Protein AF-A0AAD2PV10-F1 (afdb_monomer_lite)

Secondary structure (DSSP, 8-state):
-------------------------------------------GGGGG-SSHHHHHHHHHHHHHHHHHHHHHHHHHHHHHTTTTTTS--HHHHHHHHHHHHHHHHHHHHHHHHHHHHTT-SPPPTTPPPSSHHHHHHHHHHHHT-HHHHHHHHHHHHHHHHHHHHHHHTTSGGGGTPPSTHHHHHHHHHHHHHHHHHHHHHHHHHHHHHHHHHHT--

Radius of gyration: 27.78 Å; chains: 1; bounding box: 51×58×104 Å

Organism: NCBI:txid2856

Foldseek 3Di:
DDDDDDDDDDDDDDDDDDDDDDDDPPPPDDDDPDDPPPDQPDFPLVVPCPPLLSSQLVLLLLVLLLVQLLVQLVVQLVVVVVVVPDDADSLQSSLVRSLVRSVVSNVVSNCVSCCVLVCVDPADVPQFDNDPVSSVVSSVVCSPDNLSRQSRRLLVQLLVVLQVVQVVLVHQVSVRHDPDPSSNSSSSSRSSSRSSVVSVVVVVVVVVVVVVVVPDD

Structure (mmCIF, N/CA/C/O backbone):
data_AF-A0AAD2PV10-F1
#
_entry.id   AF-A0AAD2PV10-F1
#
loop_
_atom_site.group_PDB
_atom_site.id
_atom_site.type_symbol
_atom_site.label_atom_id
_atom_site.label_alt_id
_atom_site.label_comp_id
_atom_site.label_asym_id
_atom_site.label_entity_id
_atom_site.label_seq_id
_atom_site.pdbx_PDB_ins_code
_atom_site.Cartn_x
_atom_site.Cartn_y
_atom_site.Cartn_z
_atom_site.occupancy
_atom_site.B_iso_or_equiv
_atom_site.auth_seq_id
_atom_site.auth_comp_id
_atom_site.auth_asym_id
_atom_site.auth_atom_id
_atom_site.pdbx_PDB_model_num
ATOM 1 N N . MET A 1 1 ? 2.060 31.671 -71.313 1.00 42.19 1 MET A N 1
ATOM 2 C CA . MET A 1 1 ? 1.811 30.883 -72.536 1.00 42.19 1 MET A CA 1
ATOM 3 C C . MET A 1 1 ? 1.956 29.413 -72.175 1.00 42.19 1 MET A C 1
ATOM 5 O O . MET A 1 1 ? 3.056 28.990 -71.856 1.00 42.19 1 MET A O 1
ATOM 9 N N . THR A 1 2 ? 0.849 28.678 -72.124 1.00 46.75 2 THR A N 1
ATOM 10 C CA . THR A 1 2 ? 0.814 27.205 -72.186 1.00 46.75 2 THR A CA 1
ATOM 11 C C . THR A 1 2 ? 0.549 26.802 -73.643 1.00 46.75 2 THR A C 1
ATOM 13 O O . THR A 1 2 ? -0.022 27.603 -74.389 1.00 46.75 2 THR A O 1
ATOM 16 N N . PRO A 1 3 ? 1.006 25.614 -74.075 1.00 44.00 3 PRO A N 1
ATOM 17 C CA . PRO A 1 3 ? 0.103 24.460 -74.024 1.00 44.00 3 PRO A CA 1
ATOM 18 C C . PRO A 1 3 ? 0.777 23.138 -73.584 1.00 44.00 3 PRO A C 1
ATOM 20 O O . PRO A 1 3 ? 1.930 22.866 -73.900 1.00 44.00 3 PRO A O 1
ATOM 23 N N . SER A 1 4 ? 0.012 22.303 -72.873 1.00 39.19 4 SER A N 1
ATOM 24 C CA . SER A 1 4 ? 0.166 20.829 -72.767 1.00 39.19 4 SER A CA 1
ATOM 25 C C . SER A 1 4 ? -0.564 20.156 -73.965 1.00 39.19 4 SER A C 1
ATOM 27 O O . SER A 1 4 ? -1.047 20.921 -74.804 1.00 39.19 4 SER A O 1
ATOM 29 N N . PRO A 1 5 ? -0.853 18.825 -74.069 1.00 54.31 5 PRO A N 1
ATOM 30 C CA . PRO A 1 5 ? -0.439 17.562 -73.390 1.00 54.31 5 PRO A CA 1
ATOM 31 C C . PRO A 1 5 ? -0.203 16.431 -74.473 1.00 54.31 5 PRO A C 1
ATOM 33 O O . PRO A 1 5 ? 0.290 16.801 -75.535 1.00 54.31 5 PRO A O 1
ATOM 36 N N . PRO A 1 6 ? -0.657 15.138 -74.420 1.00 49.94 6 PRO A N 1
ATOM 37 C CA . PRO A 1 6 ? -0.794 14.068 -73.392 1.00 49.94 6 PRO A CA 1
ATOM 38 C C . PRO A 1 6 ? -0.184 12.680 -73.818 1.00 49.94 6 PRO A C 1
ATOM 40 O O . PRO A 1 6 ? 0.048 12.451 -74.998 1.00 49.94 6 PRO A O 1
ATOM 43 N N . ASN A 1 7 ? -0.047 11.696 -72.904 1.00 37.25 7 ASN A N 1
ATOM 44 C CA . ASN A 1 7 ? -0.433 10.265 -73.115 1.00 37.25 7 ASN A CA 1
ATOM 45 C C . ASN A 1 7 ? -0.234 9.461 -71.805 1.00 37.25 7 ASN A C 1
ATOM 47 O O . ASN A 1 7 ? 0.888 9.353 -71.326 1.00 37.25 7 ASN A O 1
ATOM 51 N N . LYS A 1 8 ? -1.273 9.076 -71.044 1.00 36.19 8 LYS A N 1
ATOM 52 C CA . LYS A 1 8 ? -2.166 7.896 -71.195 1.00 36.19 8 LYS A CA 1
ATOM 53 C C . LYS A 1 8 ? -1.396 6.575 -71.380 1.00 36.19 8 LYS A C 1
ATOM 55 O O . LYS A 1 8 ? -0.823 6.345 -72.432 1.00 36.19 8 LYS A O 1
ATOM 60 N N . SER A 1 9 ? -1.201 5.773 -70.328 1.00 38.66 9 SER A N 1
ATOM 61 C CA . SER A 1 9 ? -2.129 4.745 -69.803 1.00 38.66 9 SER A CA 1
ATOM 62 C C . SER A 1 9 ? -2.477 3.646 -70.817 1.00 38.66 9 SER A C 1
ATOM 64 O O . SER A 1 9 ? -3.248 3.913 -71.733 1.00 38.66 9 SER A O 1
ATOM 66 N N . ASN A 1 10 ? -1.920 2.444 -70.609 1.00 37.38 10 ASN A N 1
ATOM 67 C CA . ASN A 1 10 ? -2.329 1.098 -71.069 1.00 37.38 10 ASN A CA 1
ATOM 68 C C . ASN A 1 10 ? -1.122 0.169 -70.814 1.00 37.38 10 ASN A C 1
ATOM 70 O O . ASN A 1 10 ? -0.008 0.584 -71.093 1.00 37.38 10 ASN A O 1
ATOM 74 N N . GLN A 1 11 ? -1.161 -1.057 -70.303 1.00 39.50 11 GLN A N 1
ATOM 75 C CA . GLN A 1 11 ? -2.161 -2.064 -69.939 1.00 39.50 11 GLN A CA 1
ATOM 76 C C . GLN A 1 11 ? -1.382 -3.028 -69.007 1.00 39.50 11 GLN A C 1
ATOM 78 O O . GLN A 1 11 ? -0.192 -3.242 -69.206 1.00 39.50 11 GLN A O 1
ATOM 83 N N . ALA A 1 12 ? -1.893 -3.394 -67.834 1.00 33.84 12 ALA A N 1
ATOM 84 C CA . ALA A 1 12 ? -2.654 -4.625 -67.609 1.00 33.84 12 ALA A CA 1
ATOM 85 C C . ALA A 1 12 ? -1.933 -5.922 -68.051 1.00 33.84 12 ALA A C 1
ATOM 87 O O . ALA A 1 12 ? -1.547 -6.054 -69.202 1.00 33.84 12 ALA A O 1
ATOM 88 N N . GLN A 1 13 ? -1.914 -6.892 -67.124 1.00 38.75 13 GLN A N 1
ATOM 89 C CA . GLN A 1 13 ? -1.585 -8.323 -67.263 1.00 38.75 13 GLN A CA 1
ATOM 90 C C . GLN A 1 13 ? -0.135 -8.756 -66.984 1.00 38.75 13 GLN A C 1
ATOM 92 O O . GLN A 1 13 ? 0.673 -8.925 -67.885 1.00 38.75 13 GLN A O 1
ATOM 97 N N . GLN A 1 14 ? 0.115 -9.143 -65.731 1.00 38.38 14 GLN A N 1
ATOM 98 C CA . GLN A 1 14 ? 0.229 -10.576 -65.431 1.00 38.38 14 GLN A CA 1
ATOM 99 C C . GLN A 1 14 ? -0.259 -10.860 -64.002 1.00 38.38 14 GLN A C 1
ATOM 101 O O . GLN A 1 14 ? 0.366 -10.505 -63.008 1.00 38.38 14 GLN A O 1
ATOM 106 N N . GLN A 1 15 ? -1.450 -11.459 -63.943 1.00 34.16 15 GLN A N 1
ATOM 107 C CA . GLN A 1 15 ? -1.960 -12.227 -62.815 1.00 34.16 15 GLN A CA 1
ATOM 108 C C . GLN A 1 15 ? -1.296 -13.609 -62.816 1.00 34.16 15 GLN A C 1
ATOM 110 O O . GLN A 1 15 ? -1.285 -14.266 -63.851 1.00 34.16 15 GLN A O 1
ATOM 115 N N . GLN A 1 16 ? -0.839 -14.041 -61.644 1.00 36.62 16 GLN A N 1
ATOM 116 C CA . GLN A 1 16 ? -0.836 -15.413 -61.106 1.00 36.62 16 GLN A CA 1
ATOM 117 C C . GLN A 1 16 ? -0.555 -15.196 -59.607 1.00 36.62 16 GLN A C 1
ATOM 119 O O . GLN A 1 16 ? 0.543 -14.802 -59.241 1.00 36.62 16 GLN A O 1
ATOM 124 N N . GLN A 1 17 ? -1.542 -15.028 -58.725 1.00 34.28 17 GLN A N 1
ATOM 125 C CA . GLN A 1 17 ? -2.536 -15.990 -58.242 1.00 34.28 17 GLN A CA 1
ATOM 126 C C . GLN A 1 17 ? -1.890 -17.263 -57.669 1.00 34.28 17 GLN A C 1
ATOM 128 O O . GLN A 1 17 ? -1.236 -17.987 -58.409 1.00 34.28 17 GLN A O 1
ATOM 133 N N . GLN A 1 18 ? -2.214 -17.527 -56.388 1.00 31.69 18 GLN A N 1
ATOM 134 C CA . GLN A 1 18 ? -2.170 -18.831 -55.696 1.00 31.69 18 GLN A CA 1
ATOM 135 C C . GLN A 1 18 ? -0.760 -19.322 -55.274 1.00 31.69 18 GLN A C 1
ATOM 137 O O . GLN A 1 18 ? 0.151 -19.322 -56.079 1.00 31.69 18 GLN A O 1
ATOM 142 N N . GLU A 1 19 ? -0.434 -19.726 -54.037 1.00 32.34 19 GLU A N 1
ATOM 143 C CA . GLU A 1 19 ? -1.170 -20.156 -52.836 1.00 32.34 19 GLU A CA 1
ATOM 144 C C . GLU A 1 19 ? -0.320 -19.891 -51.576 1.00 32.34 19 GLU A C 1
ATOM 146 O O . GLU A 1 19 ? 0.910 -19.852 -51.630 1.00 32.34 19 GLU A O 1
ATOM 151 N N . SER A 1 20 ? -0.972 -19.761 -50.417 1.00 36.69 20 SER A N 1
ATOM 152 C CA . SER A 1 20 ? -0.335 -20.008 -49.119 1.00 36.69 20 SER A CA 1
ATOM 153 C C . SER A 1 20 ? 0.252 -21.426 -49.065 1.00 36.69 20 SER A C 1
ATOM 155 O O . SER A 1 20 ? -0.343 -22.356 -49.606 1.00 36.69 20 SER A O 1
ATOM 157 N N . PRO A 1 21 ? 1.299 -21.631 -48.253 1.00 38.88 21 PRO A N 1
ATOM 158 C CA . PRO A 1 21 ? 1.070 -22.561 -47.160 1.00 38.88 21 PRO A CA 1
ATOM 159 C C . PRO A 1 21 ? 1.404 -21.952 -45.799 1.00 38.88 21 PRO A C 1
ATOM 161 O O . PRO A 1 21 ? 2.456 -21.370 -45.547 1.00 38.88 21 PRO A O 1
ATOM 164 N N . LEU A 1 22 ? 0.423 -22.140 -44.926 1.00 34.09 22 LEU A N 1
ATOM 165 C CA . LEU A 1 22 ? 0.542 -22.298 -43.488 1.00 34.09 22 LEU A CA 1
ATOM 166 C C . LEU A 1 22 ? 1.760 -23.179 -43.120 1.00 34.09 22 LEU A C 1
ATOM 168 O O . LEU A 1 22 ? 2.041 -24.146 -43.822 1.00 34.09 22 LEU A O 1
ATOM 172 N N . LEU A 1 23 ? 2.343 -22.910 -41.945 1.00 32.09 23 LEU A N 1
ATOM 173 C CA . LEU A 1 23 ? 3.312 -23.722 -41.183 1.00 32.09 23 LEU A CA 1
ATOM 174 C C . LEU A 1 23 ? 4.798 -23.605 -41.567 1.00 32.09 23 LEU A C 1
ATOM 176 O O . LEU A 1 23 ? 5.323 -24.395 -42.340 1.00 32.09 23 LEU A O 1
ATOM 180 N N . LEU A 1 24 ? 5.521 -22.767 -40.816 1.00 35.75 24 LEU A N 1
ATOM 181 C CA . LEU A 1 24 ? 6.534 -23.304 -39.902 1.00 35.75 24 LEU A CA 1
ATOM 182 C C . LEU A 1 24 ? 6.743 -22.335 -38.733 1.00 35.75 24 LEU A C 1
ATOM 184 O O . LEU A 1 24 ? 7.388 -21.297 -38.854 1.00 35.75 24 LEU A O 1
ATOM 188 N N . ALA A 1 25 ? 6.155 -22.689 -37.592 1.00 36.66 25 ALA A N 1
ATOM 189 C CA . ALA A 1 25 ? 6.524 -22.125 -36.309 1.00 36.66 25 ALA A CA 1
ATOM 190 C C . ALA A 1 25 ? 7.995 -22.470 -36.046 1.00 36.66 25 ALA A C 1
ATOM 192 O O . ALA A 1 25 ? 8.332 -23.628 -35.805 1.00 36.66 25 ALA A O 1
ATOM 193 N N . THR A 1 26 ? 8.878 -21.477 -36.083 1.00 35.97 26 THR A N 1
ATOM 194 C CA . THR A 1 26 ? 10.199 -21.596 -35.471 1.00 35.97 26 THR A CA 1
ATOM 195 C C . THR A 1 26 ? 10.032 -21.441 -33.966 1.00 35.97 26 THR A C 1
ATOM 197 O O . THR A 1 26 ? 10.217 -20.380 -33.380 1.00 35.97 26 THR A O 1
ATOM 200 N N . SER A 1 27 ? 9.648 -22.552 -33.340 1.00 35.81 27 SER A N 1
ATOM 201 C CA . SER A 1 27 ? 9.881 -22.805 -31.929 1.00 35.81 27 SER A CA 1
ATOM 202 C C . SER A 1 27 ? 11.391 -22.820 -31.686 1.00 35.81 27 SER A C 1
ATOM 204 O O . SER A 1 27 ? 12.064 -23.823 -31.939 1.00 35.81 27 SER A O 1
ATOM 206 N N . SER A 1 28 ? 11.950 -21.720 -31.194 1.00 39.03 28 SER A N 1
ATOM 207 C CA . SER A 1 28 ? 13.228 -21.775 -30.489 1.00 39.03 28 SER A CA 1
ATOM 208 C C . SER A 1 28 ? 12.974 -22.498 -29.171 1.00 39.03 28 SER A C 1
ATOM 210 O O . SER A 1 28 ? 12.385 -21.954 -28.238 1.00 39.03 28 SER A O 1
ATOM 212 N N . ASN A 1 29 ? 13.368 -23.770 -29.156 1.00 33.12 29 ASN A N 1
ATOM 213 C CA . ASN A 1 29 ? 13.270 -24.671 -28.024 1.00 33.12 29 ASN A CA 1
ATOM 214 C C . ASN A 1 29 ? 13.780 -24.025 -26.738 1.00 33.12 29 ASN A C 1
ATOM 216 O O . ASN A 1 29 ? 14.954 -23.678 -26.593 1.00 33.12 29 ASN A O 1
ATOM 220 N N . SER A 1 30 ? 12.866 -23.985 -25.775 1.00 42.62 30 SER A N 1
ATOM 221 C CA . SER A 1 30 ? 13.158 -24.157 -24.367 1.00 42.62 30 SER A CA 1
ATOM 222 C C . SER A 1 30 ? 14.098 -25.343 -24.158 1.00 42.62 30 SER A C 1
ATOM 224 O O . SER A 1 30 ? 13.715 -26.493 -24.344 1.00 42.62 30 SER A O 1
ATOM 226 N N . THR A 1 31 ? 15.297 -25.056 -23.668 1.00 36.84 31 THR A N 1
ATOM 227 C CA . THR A 1 31 ? 16.056 -25.986 -22.827 1.00 36.84 31 THR A CA 1
ATOM 228 C C . THR A 1 31 ? 16.780 -25.183 -21.759 1.00 36.84 31 THR A C 1
ATOM 230 O O . THR A 1 31 ? 17.967 -24.902 -21.845 1.00 36.84 31 THR A O 1
ATOM 233 N N . ALA A 1 32 ? 16.011 -24.799 -20.746 1.00 33.44 32 ALA A N 1
ATOM 234 C CA . ALA A 1 32 ? 16.483 -24.628 -19.380 1.00 33.44 32 ALA A CA 1
ATOM 235 C C . ALA A 1 32 ? 15.312 -24.988 -18.459 1.00 33.44 32 ALA A C 1
ATOM 237 O O . ALA A 1 32 ? 14.632 -24.136 -17.896 1.00 33.44 32 ALA A O 1
ATOM 238 N N . ALA A 1 33 ? 15.014 -26.284 -18.373 1.00 43.81 33 ALA A N 1
ATOM 239 C CA . ALA A 1 33 ? 14.182 -26.802 -17.302 1.00 43.81 33 ALA A CA 1
ATOM 240 C C . ALA A 1 33 ? 15.037 -26.860 -16.027 1.00 43.81 33 ALA A C 1
ATOM 242 O O . ALA A 1 33 ? 15.679 -27.868 -15.754 1.00 43.81 33 ALA A O 1
ATOM 243 N N . ALA A 1 34 ? 15.052 -25.767 -15.266 1.00 37.03 34 ALA A N 1
ATOM 244 C CA . ALA A 1 34 ? 15.421 -25.762 -13.854 1.00 37.03 34 ALA A CA 1
ATOM 245 C C . ALA A 1 34 ? 14.733 -24.574 -13.170 1.00 37.03 34 ALA A C 1
ATOM 247 O O . ALA A 1 34 ? 15.044 -23.420 -13.439 1.00 37.03 34 ALA A O 1
ATOM 248 N N . GLY A 1 35 ? 13.768 -24.884 -12.305 1.00 32.75 35 GLY A N 1
ATOM 249 C CA . GLY A 1 35 ? 12.988 -23.913 -11.542 1.00 32.75 35 GLY A CA 1
ATOM 250 C C . GLY A 1 35 ? 11.553 -23.837 -12.043 1.00 32.75 35 GLY A C 1
ATOM 251 O O . GLY A 1 35 ? 11.264 -23.205 -13.051 1.00 32.75 35 GLY A O 1
ATOM 252 N N . ARG A 1 36 ? 10.621 -24.478 -11.330 1.00 38.16 36 ARG A N 1
ATOM 253 C CA . ARG A 1 36 ? 9.189 -24.196 -11.489 1.00 38.16 36 ARG A CA 1
ATOM 254 C C . ARG A 1 36 ? 8.959 -22.738 -11.094 1.00 38.16 36 ARG A C 1
ATOM 256 O O . ARG A 1 36 ? 8.651 -22.465 -9.936 1.00 38.16 36 ARG A O 1
ATOM 263 N N . THR A 1 37 ? 9.082 -21.798 -12.020 1.00 40.78 37 THR A N 1
ATOM 264 C CA . THR A 1 37 ? 8.476 -20.487 -11.823 1.00 40.78 37 THR A CA 1
ATOM 265 C C . THR A 1 37 ? 6.978 -20.710 -11.958 1.00 40.78 37 THR A C 1
ATOM 267 O O . THR A 1 37 ? 6.430 -20.905 -13.041 1.00 40.78 37 THR A O 1
ATOM 270 N N . LYS A 1 38 ? 6.314 -20.821 -10.802 1.00 43.66 38 LYS A N 1
ATOM 271 C CA . LYS A 1 38 ? 4.858 -20.734 -10.708 1.00 43.66 38 LYS A CA 1
ATOM 272 C C . LYS A 1 38 ? 4.430 -19.569 -11.596 1.00 43.66 38 LYS A C 1
ATOM 274 O O . LYS A 1 38 ? 4.996 -18.484 -11.471 1.00 43.66 38 LYS A O 1
ATOM 279 N N . SER A 1 39 ? 3.475 -19.826 -12.489 1.00 41.81 39 SER A N 1
ATOM 280 C CA . SER A 1 39 ? 2.838 -18.810 -13.326 1.00 41.81 39 SER A CA 1
ATOM 281 C C . SER A 1 39 ? 2.667 -17.520 -12.517 1.00 41.81 39 SER A C 1
ATOM 283 O O . SER A 1 39 ? 2.193 -17.614 -11.378 1.00 41.81 39 SER A O 1
ATOM 285 N N . PRO A 1 40 ? 3.086 -16.352 -13.029 1.00 50.78 40 PRO A N 1
ATOM 286 C CA . PRO A 1 40 ? 3.085 -15.124 -12.252 1.00 50.78 40 PRO A CA 1
ATOM 287 C C . PRO A 1 40 ? 1.652 -14.854 -11.768 1.00 50.78 40 PRO A C 1
ATOM 289 O O . PRO A 1 40 ? 0.781 -14.507 -12.559 1.00 50.78 40 PRO A O 1
ATOM 292 N N . ALA A 1 41 ? 1.392 -15.047 -10.466 1.00 62.06 41 ALA A N 1
ATOM 293 C CA . ALA A 1 41 ? 0.066 -14.892 -9.862 1.00 62.06 41 ALA A CA 1
ATOM 294 C C . ALA A 1 41 ? -0.483 -13.504 -10.201 1.00 62.06 41 ALA A C 1
ATOM 296 O O . ALA A 1 41 ? 0.164 -12.523 -9.849 1.00 62.06 41 ALA A O 1
ATOM 297 N N . TRP A 1 42 ? -1.574 -13.442 -10.964 1.00 65.88 42 TRP A N 1
ATOM 298 C CA . TRP A 1 42 ? -2.169 -12.198 -11.457 1.00 65.88 42 TRP A CA 1
ATOM 299 C C . TRP A 1 42 ? -2.455 -11.226 -10.303 1.00 65.88 42 TRP A C 1
ATOM 301 O O . TRP A 1 42 ? -2.818 -11.651 -9.204 1.00 65.88 42 TRP A O 1
ATOM 311 N N . THR A 1 43 ? -2.284 -9.928 -10.541 1.00 71.56 43 THR A N 1
ATOM 312 C CA . THR A 1 43 ? -2.621 -8.872 -9.579 1.00 71.56 43 THR A CA 1
ATOM 313 C C . THR A 1 43 ? -3.696 -7.955 -10.156 1.00 71.56 43 THR A C 1
ATOM 315 O O . THR A 1 43 ? -3.953 -7.936 -11.357 1.00 71.56 43 THR A O 1
ATOM 318 N N . VAL A 1 44 ? -4.337 -7.155 -9.302 1.00 68.12 44 VAL A N 1
ATOM 319 C CA . VAL A 1 44 ? -5.318 -6.144 -9.741 1.00 68.12 44 VAL A CA 1
ATOM 320 C C . VAL A 1 44 ? -4.670 -5.100 -10.662 1.00 68.12 44 VAL A C 1
ATOM 322 O O . VAL A 1 44 ? -5.345 -4.544 -11.523 1.00 68.12 44 VAL A O 1
ATOM 325 N N . ALA A 1 45 ? -3.359 -4.869 -10.535 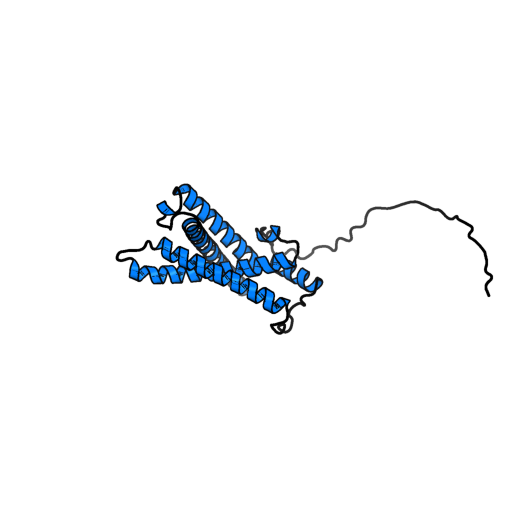1.00 68.62 45 ALA A N 1
ATOM 326 C CA . ALA A 1 45 ? -2.611 -3.975 -11.415 1.00 68.62 45 ALA A CA 1
ATOM 327 C C . ALA A 1 45 ? -2.622 -4.437 -12.880 1.00 68.62 45 ALA A C 1
ATOM 329 O O . ALA A 1 45 ? -2.609 -3.601 -13.781 1.00 68.62 45 ALA A O 1
ATOM 330 N N . ASP A 1 46 ? -2.711 -5.752 -13.117 1.00 75.31 46 ASP A N 1
ATOM 331 C CA . ASP A 1 46 ? -2.755 -6.329 -14.462 1.00 75.31 46 ASP A CA 1
ATOM 332 C C . ASP A 1 46 ? -4.037 -5.902 -15.220 1.00 75.31 46 ASP A C 1
ATOM 334 O O . ASP A 1 46 ? -4.060 -5.913 -16.450 1.00 75.31 46 ASP A O 1
ATOM 338 N N . LEU A 1 47 ? -5.083 -5.432 -14.516 1.00 73.00 47 LEU A N 1
ATOM 339 C CA . LEU A 1 47 ? -6.275 -4.815 -15.127 1.00 73.00 47 LEU A CA 1
ATOM 340 C C . LEU A 1 47 ? -5.974 -3.462 -15.792 1.00 73.00 47 LEU A C 1
ATOM 342 O O . LEU A 1 47 ? -6.735 -3.016 -16.647 1.00 73.00 47 LEU A O 1
ATOM 346 N N . PHE A 1 48 ? -4.872 -2.819 -15.404 1.00 75.38 48 PHE A N 1
ATOM 347 C CA . PHE A 1 48 ? -4.396 -1.540 -15.932 1.00 75.38 48 PHE A CA 1
ATOM 348 C C . PHE A 1 48 ? -3.116 -1.707 -16.762 1.00 75.38 48 PHE A C 1
ATOM 350 O O . PHE A 1 48 ? -2.365 -0.747 -16.940 1.00 75.38 48 PHE A O 1
ATOM 357 N N . ALA A 1 49 ? -2.857 -2.920 -17.268 1.00 69.44 49 ALA A N 1
ATOM 358 C CA . ALA A 1 49 ? -1.687 -3.220 -18.094 1.00 69.44 49 ALA A CA 1
ATOM 359 C C . ALA A 1 49 ? -1.602 -2.343 -19.357 1.00 69.44 49 ALA A C 1
ATOM 361 O O . ALA A 1 49 ? -0.505 -2.109 -19.866 1.00 69.44 49 ALA A O 1
ATOM 362 N N . GLU A 1 50 ? -2.742 -1.821 -19.816 1.00 77.19 50 GLU A N 1
ATOM 363 C CA . GLU A 1 50 ? -2.847 -0.860 -20.907 1.00 77.19 50 GLU A CA 1
ATOM 364 C C . GLU A 1 50 ? -3.580 0.415 -20.434 1.00 77.19 50 GLU A C 1
ATOM 366 O O . GLU A 1 50 ? -4.676 0.315 -19.872 1.00 77.19 50 GLU A O 1
ATOM 371 N N . PRO A 1 51 ? -3.018 1.622 -20.660 1.00 84.50 51 PRO A N 1
ATOM 372 C CA . PRO A 1 51 ? -1.720 1.882 -21.286 1.00 84.50 51 PRO A CA 1
ATOM 373 C C . PRO A 1 51 ? -0.534 1.531 -20.355 1.00 84.50 51 PRO A C 1
ATOM 375 O O . PRO A 1 51 ? -0.636 1.734 -19.144 1.00 84.50 51 PRO A O 1
ATOM 378 N N . PRO A 1 52 ? 0.633 1.101 -20.877 1.00 83.69 52 PRO A N 1
ATOM 379 C CA . PRO A 1 52 ? 1.748 0.585 -20.066 1.00 83.69 52 PRO A CA 1
ATOM 380 C C . PRO A 1 52 ? 2.269 1.578 -19.018 1.00 83.69 52 PRO A C 1
ATOM 382 O O . PRO A 1 52 ? 2.644 1.204 -17.907 1.00 83.69 52 PRO A O 1
ATOM 385 N N . ALA A 1 53 ? 2.243 2.868 -19.358 1.00 85.56 53 ALA A N 1
ATOM 386 C CA . ALA A 1 53 ? 2.587 3.963 -18.458 1.00 85.56 53 ALA A CA 1
ATOM 387 C C . ALA A 1 53 ? 1.681 4.010 -17.211 1.00 85.56 53 ALA A C 1
ATOM 389 O O . ALA A 1 53 ? 2.163 4.262 -16.106 1.00 85.56 53 ALA A O 1
ATOM 390 N N . LEU A 1 54 ? 0.384 3.722 -17.373 1.00 86.12 54 LEU A N 1
ATOM 391 C CA . LEU A 1 54 ? -0.573 3.662 -16.270 1.00 86.12 54 LEU A CA 1
ATOM 392 C C . LEU A 1 54 ? -0.302 2.455 -15.369 1.00 86.12 54 LEU A C 1
ATOM 394 O O . LEU A 1 54 ? -0.339 2.603 -14.150 1.00 86.12 54 LEU A O 1
ATOM 398 N N . GLY A 1 55 ? 0.046 1.301 -15.946 1.00 85.62 55 GLY A N 1
ATOM 399 C CA . GLY A 1 55 ? 0.468 0.126 -15.181 1.00 85.62 55 GLY A CA 1
ATOM 400 C C . GLY A 1 55 ? 1.698 0.411 -14.311 1.00 85.62 55 GLY A C 1
ATOM 401 O O . GLY A 1 55 ? 1.697 0.122 -13.115 1.00 85.62 55 GLY A O 1
ATOM 402 N N . ILE A 1 56 ? 2.726 1.066 -14.868 1.00 87.06 56 ILE A N 1
ATOM 403 C CA . ILE A 1 56 ? 3.920 1.479 -14.104 1.00 87.06 56 ILE A CA 1
ATOM 404 C C . ILE A 1 56 ? 3.546 2.453 -12.982 1.00 87.06 56 ILE A C 1
ATOM 406 O O . ILE A 1 56 ? 3.988 2.280 -11.844 1.00 87.06 56 ILE A O 1
ATOM 410 N N . PHE A 1 57 ? 2.748 3.477 -13.297 1.00 89.56 57 PHE A N 1
ATOM 411 C CA . PHE A 1 57 ? 2.286 4.460 -12.319 1.00 89.56 57 PHE A CA 1
ATOM 412 C C . PHE A 1 57 ? 1.549 3.785 -11.162 1.00 89.56 57 PHE A C 1
ATOM 414 O O . PHE A 1 57 ? 1.834 4.062 -9.996 1.00 89.56 57 PHE A O 1
ATOM 421 N N . TYR A 1 58 ? 0.641 2.867 -11.489 1.00 88.25 58 TYR A N 1
ATOM 422 C CA . TYR A 1 58 ? -0.148 2.129 -10.521 1.00 88.25 58 TYR A CA 1
ATOM 423 C C . TYR A 1 58 ? 0.730 1.289 -9.595 1.00 88.25 58 TYR A C 1
ATOM 425 O O . TYR A 1 58 ? 0.602 1.419 -8.385 1.00 88.25 58 TYR A O 1
ATOM 433 N N . HIS A 1 59 ? 1.652 0.486 -10.131 1.00 88.12 59 HIS A N 1
ATOM 434 C CA . HIS A 1 59 ? 2.546 -0.337 -9.311 1.00 88.12 59 HIS A CA 1
ATOM 435 C C . HIS A 1 59 ? 3.444 0.502 -8.407 1.00 88.12 59 HIS A C 1
ATOM 437 O O . HIS A 1 59 ? 3.679 0.135 -7.256 1.00 88.12 59 HIS A O 1
ATOM 443 N N . LEU A 1 60 ? 3.938 1.641 -8.902 1.00 88.75 60 LEU A N 1
ATOM 444 C CA . LEU A 1 60 ? 4.761 2.527 -8.088 1.00 88.75 60 LEU A CA 1
ATOM 445 C C . LEU A 1 60 ? 3.951 3.125 -6.935 1.00 88.75 60 LEU A C 1
ATOM 447 O O . LEU A 1 60 ? 4.416 3.107 -5.800 1.00 88.75 60 LEU A O 1
ATOM 451 N N . CYS A 1 61 ? 2.740 3.608 -7.217 1.00 90.19 61 CYS A N 1
ATOM 452 C CA . CYS A 1 61 ? 1.840 4.153 -6.203 1.00 90.19 61 CYS A CA 1
ATOM 453 C C . CYS A 1 61 ? 1.360 3.077 -5.216 1.00 90.19 61 CYS A C 1
ATOM 455 O O . CYS A 1 61 ? 1.338 3.323 -4.014 1.00 90.19 61 CYS A O 1
ATOM 457 N N . GLY A 1 62 ? 1.006 1.888 -5.707 1.00 88.31 62 GLY A N 1
ATOM 458 C CA . GLY A 1 62 ? 0.615 0.731 -4.902 1.00 88.31 62 GLY A CA 1
ATOM 459 C C . GLY A 1 62 ? 1.736 0.320 -3.957 1.00 88.31 62 GLY A C 1
ATOM 460 O O . GLY A 1 62 ? 1.559 0.353 -2.747 1.00 88.31 62 GLY A O 1
ATOM 461 N N . THR A 1 63 ? 2.945 0.110 -4.480 1.00 87.62 63 THR A N 1
ATOM 462 C CA . THR A 1 63 ? 4.108 -0.261 -3.658 1.00 87.62 63 THR A CA 1
ATOM 463 C C . THR A 1 63 ? 4.403 0.781 -2.573 1.00 87.62 63 THR A C 1
ATOM 465 O O . THR A 1 63 ? 4.678 0.427 -1.426 1.00 87.62 63 THR A O 1
ATOM 468 N N . THR A 1 64 ? 4.355 2.082 -2.887 1.00 89.75 64 THR A N 1
ATOM 469 C CA . THR A 1 64 ? 4.600 3.116 -1.869 1.00 89.75 64 THR A CA 1
ATOM 470 C C . THR A 1 64 ? 3.455 3.224 -0.864 1.00 89.75 64 THR A C 1
ATOM 472 O O . THR A 1 64 ? 3.715 3.444 0.319 1.00 89.75 64 THR A O 1
ATOM 475 N N . TYR A 1 65 ? 2.204 3.025 -1.286 1.00 90.44 65 TYR A N 1
ATOM 476 C CA . TYR A 1 65 ? 1.068 2.880 -0.373 1.00 90.44 65 TYR A CA 1
ATOM 477 C C . TYR A 1 65 ? 1.282 1.701 0.585 1.00 90.44 65 TYR A C 1
ATOM 479 O O . TYR A 1 65 ? 1.169 1.873 1.800 1.00 90.44 65 TYR A O 1
ATOM 487 N N . ASP A 1 66 ? 1.655 0.536 0.062 1.00 88.25 66 ASP A N 1
ATOM 488 C CA . ASP A 1 66 ? 1.835 -0.716 0.802 1.00 88.25 66 ASP A CA 1
ATOM 489 C C . ASP A 1 66 ? 2.936 -0.623 1.853 1.00 88.25 66 ASP A C 1
ATOM 491 O O . ASP A 1 66 ? 2.811 -1.162 2.951 1.00 88.25 66 ASP A O 1
ATOM 495 N N . LEU A 1 67 ? 4.017 0.091 1.538 1.00 89.12 67 LEU A N 1
ATOM 496 C CA . LEU A 1 67 ? 5.122 0.306 2.467 1.00 89.12 67 LEU A CA 1
ATOM 497 C C . LEU A 1 67 ? 4.783 1.360 3.528 1.00 89.12 67 LEU A C 1
ATOM 499 O O . LEU A 1 67 ? 5.141 1.203 4.696 1.00 89.12 67 LEU A O 1
ATOM 503 N N . CYS A 1 68 ? 4.086 2.436 3.156 1.00 92.62 68 CYS A N 1
ATOM 504 C CA . CYS A 1 68 ? 3.805 3.539 4.075 1.00 92.62 68 CYS A CA 1
ATOM 505 C C . CYS A 1 68 ? 2.575 3.303 4.968 1.00 92.62 68 CYS A C 1
ATOM 507 O O . CYS A 1 68 ? 2.508 3.862 6.066 1.00 92.62 68 CYS A O 1
ATOM 509 N N . THR A 1 69 ? 1.617 2.472 4.551 1.00 93.06 69 THR A N 1
ATOM 510 C CA . THR A 1 69 ? 0.383 2.197 5.314 1.00 93.06 69 THR A CA 1
ATOM 511 C C . THR A 1 69 ? 0.660 1.494 6.656 1.00 93.06 69 THR A C 1
ATOM 513 O O . THR A 1 69 ? 0.184 1.986 7.689 1.00 93.06 69 THR A O 1
ATOM 516 N N . PRO A 1 70 ? 1.502 0.441 6.730 1.00 91.88 70 PRO A N 1
ATOM 517 C CA . PRO A 1 70 ? 1.925 -0.151 8.000 1.00 91.88 70 PRO A CA 1
ATOM 518 C C . PRO A 1 70 ? 2.709 0.812 8.891 1.00 91.88 70 PRO A C 1
ATOM 520 O O . PRO A 1 70 ? 2.506 0.829 10.107 1.00 91.88 70 PRO A O 1
ATOM 523 N N . VAL A 1 71 ? 3.572 1.649 8.303 1.00 93.44 71 VAL A N 1
ATOM 524 C CA . VAL A 1 71 ? 4.347 2.659 9.043 1.00 93.44 71 VAL A CA 1
ATOM 525 C C . VAL A 1 71 ? 3.406 3.670 9.694 1.00 93.44 71 VAL A C 1
ATOM 527 O O . VAL A 1 71 ? 3.468 3.885 10.905 1.00 93.44 71 VAL A O 1
ATOM 530 N N . GLY A 1 72 ? 2.476 4.233 8.920 1.00 92.62 72 GLY A N 1
ATOM 531 C CA . GLY A 1 72 ? 1.461 5.148 9.433 1.00 92.62 72 GLY A CA 1
ATOM 532 C C . GLY A 1 72 ? 0.582 4.502 10.503 1.00 92.62 72 GLY A C 1
ATOM 533 O O . GLY A 1 72 ? 0.319 5.116 11.539 1.00 92.62 72 GLY A O 1
ATOM 534 N N . THR A 1 73 ? 0.182 3.243 10.303 1.00 93.00 73 THR A N 1
ATOM 535 C CA . THR A 1 73 ? -0.606 2.482 11.287 1.00 93.00 73 THR A CA 1
ATOM 536 C C . THR A 1 73 ? 0.161 2.304 12.591 1.00 93.00 73 THR A C 1
ATOM 538 O O . THR A 1 73 ? -0.397 2.522 13.664 1.00 93.00 73 THR A O 1
ATOM 541 N N . THR A 1 74 ? 1.450 1.973 12.507 1.00 92.31 74 THR A N 1
ATOM 542 C CA . THR A 1 74 ? 2.330 1.793 13.667 1.00 92.31 74 THR A CA 1
ATOM 543 C C . THR A 1 74 ? 2.506 3.098 14.436 1.00 92.31 74 THR A C 1
ATOM 545 O O . THR A 1 74 ? 2.377 3.107 15.657 1.00 92.31 74 THR A O 1
ATOM 548 N N . ILE A 1 75 ? 2.723 4.219 13.740 1.00 90.75 75 ILE A N 1
ATOM 549 C CA . ILE A 1 75 ? 2.800 5.547 14.367 1.00 90.75 75 ILE A CA 1
ATOM 550 C C . ILE A 1 75 ? 1.467 5.896 15.044 1.00 90.75 75 ILE A C 1
ATOM 552 O O . ILE A 1 75 ? 1.452 6.316 16.200 1.00 90.75 75 ILE A O 1
ATOM 556 N N . GLY A 1 76 ? 0.338 5.676 14.365 1.00 88.62 76 GLY A N 1
ATOM 557 C CA . GLY A 1 76 ? -0.993 5.896 14.935 1.00 88.62 76 GLY A CA 1
ATOM 558 C C . GLY A 1 76 ? -1.243 5.044 16.184 1.00 88.62 76 GLY A C 1
ATOM 559 O O . GLY A 1 76 ? -1.719 5.555 17.197 1.00 88.62 76 GLY A O 1
ATOM 560 N N . ALA A 1 77 ? -0.862 3.768 16.147 1.00 88.12 77 ALA A N 1
ATOM 561 C CA . ALA A 1 77 ? -0.928 2.857 17.285 1.00 88.12 77 ALA A CA 1
ATOM 562 C C . ALA A 1 77 ? -0.026 3.319 18.443 1.00 88.12 77 ALA A C 1
ATOM 564 O O . ALA A 1 77 ? -0.467 3.343 19.591 1.00 88.12 77 ALA A O 1
ATOM 565 N N . ALA A 1 78 ? 1.202 3.752 18.147 1.00 86.81 78 ALA A N 1
ATOM 566 C CA . ALA A 1 78 ? 2.146 4.265 19.136 1.00 86.81 78 ALA A CA 1
ATOM 567 C C . ALA A 1 78 ? 1.637 5.532 19.834 1.00 86.81 78 ALA A C 1
ATOM 569 O O . ALA A 1 78 ? 1.793 5.671 21.042 1.00 86.81 78 ALA A O 1
ATOM 570 N N . ILE A 1 79 ? 0.970 6.427 19.101 1.00 84.56 79 ILE A N 1
ATOM 571 C CA . ILE A 1 79 ? 0.319 7.618 19.666 1.00 84.56 79 ILE A CA 1
ATOM 572 C C . ILE A 1 79 ? -0.905 7.231 20.506 1.00 84.56 79 ILE A C 1
ATOM 574 O O . ILE A 1 79 ? -1.213 7.881 21.505 1.00 84.56 79 ILE A O 1
ATOM 578 N N . ALA A 1 80 ? -1.612 6.169 20.122 1.00 80.31 80 ALA A N 1
ATOM 579 C CA . ALA A 1 80 ? -2.776 5.686 20.849 1.00 80.31 80 ALA A CA 1
ATOM 580 C C . ALA A 1 80 ? -2.418 4.954 22.156 1.00 80.31 80 ALA A C 1
ATOM 582 O O . ALA A 1 80 ? -3.189 5.041 23.110 1.00 80.31 80 ALA A O 1
ATOM 583 N N . LEU A 1 81 ? -1.249 4.301 22.233 1.00 76.12 81 LEU A N 1
ATOM 584 C CA . LEU A 1 81 ? -0.737 3.604 23.427 1.00 76.12 81 LEU A CA 1
ATOM 585 C C . LEU A 1 81 ? -0.784 4.448 24.721 1.00 76.12 81 LEU A C 1
ATOM 587 O O . LEU A 1 81 ? -1.373 3.981 25.695 1.00 76.12 81 LEU A O 1
ATOM 591 N N . PRO A 1 82 ? -0.269 5.693 24.765 1.00 65.25 82 PRO A N 1
ATOM 592 C CA . PRO A 1 82 ? -0.369 6.546 25.953 1.00 65.25 82 PRO A CA 1
ATOM 593 C C . PRO A 1 82 ? -1.772 7.150 26.187 1.00 65.25 82 PRO A C 1
ATOM 595 O O . PRO A 1 82 ? -2.058 7.615 27.289 1.00 65.25 82 PRO A O 1
ATOM 598 N N . VAL A 1 83 ? -2.668 7.137 25.189 1.00 54.47 83 VAL A N 1
ATOM 599 C CA . VAL A 1 83 ? -4.023 7.743 25.245 1.00 54.47 83 VAL A CA 1
ATOM 600 C C . VAL A 1 83 ? -5.120 6.729 25.613 1.00 54.47 83 VAL A C 1
ATOM 602 O O . VAL A 1 83 ? -6.231 7.118 25.989 1.00 54.47 83 VAL A O 1
ATOM 605 N N . PHE A 1 84 ? -4.807 5.430 25.598 1.00 50.94 84 PHE A N 1
ATOM 606 C CA . PHE A 1 84 ? -5.710 4.340 25.987 1.00 50.94 84 PHE A CA 1
ATOM 607 C C . PHE A 1 84 ? -6.262 4.424 27.409 1.00 50.94 84 PHE A C 1
ATOM 609 O O . PHE A 1 84 ? -7.160 3.655 27.745 1.00 50.94 84 PHE A O 1
ATOM 616 N N . SER A 1 85 ? -5.774 5.342 28.247 1.00 48.56 85 SER A N 1
ATOM 617 C CA . SER A 1 85 ? -6.319 5.450 29.591 1.00 48.56 85 SER A CA 1
ATOM 618 C C . SER A 1 85 ? -7.764 5.954 29.613 1.00 48.56 85 SER A C 1
ATOM 620 O O . SER A 1 85 ? -8.465 5.516 30.521 1.00 48.56 85 SER A O 1
ATOM 622 N N . LYS A 1 86 ? -8.263 6.807 28.682 1.00 52.19 86 LYS A N 1
ATOM 623 C CA . LYS A 1 86 ? -9.626 7.381 28.867 1.00 52.19 86 LYS A CA 1
ATOM 624 C C . LYS A 1 86 ? -10.527 7.756 27.673 1.00 52.19 86 LYS A C 1
ATOM 626 O O . LYS A 1 86 ? -11.717 7.890 27.937 1.00 52.19 86 LYS A O 1
ATOM 631 N N . THR A 1 87 ? -10.095 7.982 26.421 1.00 55.19 87 THR A N 1
ATOM 632 C CA . THR A 1 87 ? -10.993 8.750 25.500 1.00 55.19 87 THR A CA 1
ATOM 633 C C . THR A 1 87 ? -11.035 8.423 24.005 1.00 55.19 87 THR A C 1
ATOM 635 O O . THR A 1 87 ? -11.943 8.925 23.340 1.00 55.19 87 THR A O 1
ATOM 638 N N . ARG A 1 88 ? -10.131 7.621 23.420 1.00 61.84 88 ARG A N 1
ATOM 639 C CA . ARG A 1 88 ? -10.195 7.313 21.972 1.00 61.84 88 ARG A CA 1
ATOM 640 C C . ARG A 1 88 ? -9.969 5.832 21.670 1.00 61.84 88 ARG A C 1
ATOM 642 O O . ARG A 1 88 ? -9.009 5.268 22.190 1.00 61.84 88 ARG A O 1
ATOM 649 N N . PRO A 1 89 ? -10.794 5.212 20.804 1.00 79.19 89 PRO A N 1
ATOM 650 C CA . PRO A 1 89 ? -10.609 3.819 20.432 1.00 79.19 89 PRO A CA 1
ATOM 651 C C . PRO A 1 89 ? -9.339 3.669 19.592 1.00 79.19 89 PRO A C 1
ATOM 653 O O . PRO A 1 89 ? -9.154 4.340 18.577 1.00 79.19 89 PRO A O 1
ATOM 656 N N . PHE A 1 90 ? -8.439 2.793 20.027 1.00 85.81 90 PHE A N 1
ATOM 657 C CA . PHE A 1 90 ? -7.131 2.589 19.404 1.00 85.81 90 PHE A CA 1
ATOM 658 C C . PHE A 1 90 ? -7.189 2.249 17.929 1.00 85.81 90 PHE A C 1
ATOM 660 O O . PHE A 1 90 ? -6.440 2.831 17.150 1.00 85.81 90 PHE A O 1
ATOM 667 N N . LEU A 1 91 ? -8.120 1.377 17.538 1.00 86.25 91 LEU A N 1
ATOM 668 C CA . LEU A 1 91 ? -8.313 1.002 16.139 1.00 86.25 91 LEU A CA 1
ATOM 669 C C . LEU A 1 91 ? -8.610 2.223 15.265 1.00 86.25 91 LEU A C 1
ATOM 671 O O . LEU A 1 91 ? -8.102 2.321 14.154 1.00 86.25 91 LEU A O 1
ATOM 675 N N . GLN A 1 92 ? -9.344 3.208 15.783 1.00 90.38 92 GLN A N 1
ATOM 676 C CA . GLN A 1 92 ? -9.606 4.444 15.057 1.00 90.38 92 GLN A CA 1
ATOM 677 C C . GLN A 1 92 ? -8.329 5.259 14.836 1.00 90.38 92 GLN A C 1
ATOM 679 O O . GLN A 1 92 ? -8.125 5.796 13.748 1.00 90.38 92 GLN A O 1
ATOM 684 N N . VAL A 1 93 ? -7.474 5.397 15.852 1.00 88.81 93 VAL A N 1
ATOM 685 C CA . VAL A 1 93 ? -6.240 6.194 15.747 1.00 88.81 93 VAL A CA 1
ATOM 686 C C . VAL A 1 93 ? -5.206 5.471 14.885 1.00 88.81 93 VAL A C 1
ATOM 688 O O . VAL A 1 93 ? -4.638 6.090 13.989 1.00 88.81 93 VAL A O 1
ATOM 691 N N . ALA A 1 94 ? -5.033 4.163 15.083 1.00 90.19 94 ALA A N 1
ATOM 692 C CA . ALA A 1 94 ? -4.183 3.317 14.255 1.00 90.19 94 ALA A CA 1
ATOM 693 C C . ALA A 1 94 ? -4.648 3.326 12.790 1.00 90.19 94 ALA A C 1
ATOM 695 O O . ALA A 1 94 ? -3.861 3.644 11.906 1.00 90.19 94 ALA A O 1
ATOM 696 N N . GLY A 1 95 ? -5.940 3.103 12.529 1.00 89.62 95 GLY A N 1
ATOM 697 C CA . GLY A 1 95 ? -6.503 3.145 11.177 1.00 89.62 95 GLY A CA 1
ATOM 698 C C . GLY A 1 95 ? -6.447 4.533 10.534 1.00 89.62 95 GLY A C 1
ATOM 699 O O . GLY A 1 95 ? -6.273 4.647 9.325 1.00 89.62 95 GLY A O 1
ATOM 700 N N . THR A 1 96 ? -6.527 5.614 11.322 1.00 92.56 96 THR A N 1
ATOM 701 C CA . THR A 1 96 ? -6.291 6.979 10.808 1.00 92.56 96 THR A CA 1
ATOM 702 C C . THR A 1 96 ? -4.828 7.173 10.426 1.00 92.56 96 THR A C 1
ATOM 704 O O . THR A 1 96 ? -4.544 7.732 9.371 1.00 92.56 96 THR A O 1
ATOM 707 N N . GLY A 1 97 ? -3.905 6.712 11.273 1.00 92.06 97 GLY A N 1
ATOM 708 C CA . GLY A 1 97 ? -2.475 6.749 10.986 1.00 92.06 97 GLY A CA 1
ATOM 709 C C . GLY A 1 97 ? -2.146 5.980 9.711 1.00 92.06 97 GLY A C 1
ATOM 710 O O . GLY A 1 97 ? -1.429 6.499 8.861 1.00 92.06 97 GLY A O 1
ATOM 711 N N . GLY A 1 98 ? -2.733 4.795 9.538 1.00 93.44 98 GLY A N 1
ATOM 712 C CA . GLY A 1 98 ? -2.613 4.004 8.319 1.00 93.44 98 GLY A CA 1
ATOM 713 C C . GLY A 1 98 ? -3.127 4.737 7.084 1.00 93.44 98 GLY A C 1
ATOM 714 O O . GLY A 1 98 ? -2.406 4.824 6.096 1.00 93.44 98 GLY A O 1
ATOM 715 N N . LEU A 1 99 ? -4.322 5.336 7.153 1.00 93.00 99 LEU A N 1
ATOM 716 C CA . LEU A 1 99 ? -4.888 6.111 6.045 1.00 93.00 99 LEU A CA 1
ATOM 717 C C . LEU A 1 99 ? -3.983 7.274 5.628 1.00 93.00 99 LEU A C 1
ATOM 719 O O . LEU A 1 99 ? -3.766 7.489 4.438 1.00 93.00 99 LEU A O 1
ATOM 723 N N . ILE A 1 100 ? -3.462 8.023 6.605 1.00 93.88 100 ILE A N 1
ATOM 724 C CA . ILE A 1 100 ? -2.551 9.143 6.351 1.00 93.88 100 ILE A CA 1
ATOM 725 C C . ILE A 1 100 ? -1.240 8.625 5.756 1.00 93.88 100 ILE A C 1
ATOM 727 O O . ILE A 1 100 ? -0.784 9.151 4.745 1.00 93.88 100 ILE A O 1
ATOM 731 N N . GLY A 1 101 ? -0.652 7.585 6.353 1.00 93.19 101 GLY A N 1
ATOM 732 C CA . GLY A 1 101 ? 0.592 6.979 5.881 1.00 93.19 101 GLY A CA 1
ATOM 733 C C . GLY A 1 101 ? 0.473 6.472 4.448 1.00 93.19 101 GLY A C 1
ATOM 734 O O . GLY A 1 101 ? 1.281 6.843 3.602 1.00 93.19 101 GLY A O 1
ATOM 735 N N . GLY A 1 102 ? -0.574 5.705 4.150 1.00 92.75 102 GLY A N 1
ATOM 736 C CA . GLY A 1 102 ? -0.864 5.231 2.802 1.00 92.75 102 GLY A CA 1
ATOM 737 C C . GLY A 1 102 ? -1.097 6.370 1.814 1.00 92.75 102 GLY A C 1
ATOM 738 O O . GLY A 1 102 ? -0.505 6.378 0.737 1.00 92.75 102 GLY A O 1
ATOM 739 N N . GLY A 1 103 ? -1.889 7.380 2.188 1.00 94.12 103 GLY A N 1
ATOM 740 C CA . GLY A 1 103 ? -2.122 8.563 1.354 1.00 94.12 103 GLY A CA 1
ATOM 741 C C . GLY A 1 103 ? -0.833 9.316 1.007 1.00 94.12 103 GLY A C 1
ATOM 742 O O . GLY A 1 103 ? -0.607 9.649 -0.155 1.00 94.12 103 GLY A O 1
ATOM 743 N N . LEU A 1 104 ? 0.051 9.525 1.988 1.00 94.44 104 LEU A N 1
ATOM 744 C CA . LEU A 1 104 ? 1.374 10.113 1.757 1.00 94.44 104 LEU A CA 1
ATOM 745 C C . LEU A 1 104 ? 2.254 9.215 0.878 1.00 94.44 104 LEU A C 1
ATOM 747 O O . LEU A 1 104 ? 2.960 9.723 0.009 1.00 94.44 104 LEU A O 1
ATOM 751 N N . GLY A 1 105 ? 2.173 7.894 1.056 1.00 93.19 105 GLY A N 1
ATOM 752 C CA . GLY A 1 105 ? 2.828 6.913 0.193 1.00 93.19 105 GLY A CA 1
ATOM 753 C C . GLY A 1 105 ? 2.396 7.049 -1.267 1.00 93.19 105 GLY A C 1
ATOM 754 O O . GLY A 1 105 ? 3.250 7.157 -2.145 1.00 93.19 105 GLY A O 1
ATOM 755 N N . LEU A 1 106 ? 1.091 7.136 -1.543 1.00 93.38 106 LEU A N 1
ATOM 756 C CA . LEU A 1 106 ? 0.566 7.370 -2.897 1.00 93.38 106 LEU A CA 1
ATOM 757 C C . LEU A 1 106 ? 1.101 8.674 -3.492 1.00 93.38 106 LEU A C 1
ATOM 759 O O . LEU A 1 106 ? 1.568 8.685 -4.629 1.00 93.38 106 LEU A O 1
ATOM 763 N N . MET A 1 107 ? 1.076 9.766 -2.720 1.00 93.81 107 MET A N 1
ATOM 764 C CA . MET A 1 107 ? 1.605 11.056 -3.174 1.00 93.81 107 MET A CA 1
ATOM 765 C C . MET A 1 107 ? 3.099 10.976 -3.497 1.00 93.81 107 MET A C 1
ATOM 767 O O . MET A 1 107 ? 3.535 11.535 -4.501 1.00 93.81 107 MET A O 1
ATOM 771 N N . LEU A 1 108 ? 3.877 10.255 -2.685 1.00 92.62 108 LEU A N 1
ATOM 772 C CA . LEU A 1 108 ? 5.300 10.040 -2.927 1.00 92.62 108 LEU A CA 1
ATOM 773 C C . LEU A 1 108 ? 5.541 9.214 -4.197 1.00 92.62 108 LEU A C 1
ATOM 775 O O . LEU A 1 108 ? 6.407 9.572 -4.991 1.00 92.62 108 LEU A O 1
ATOM 779 N N . GLY A 1 109 ? 4.759 8.155 -4.417 1.00 90.25 109 GLY A N 1
ATOM 780 C CA . GLY A 1 109 ? 4.821 7.341 -5.633 1.00 90.25 109 GLY A CA 1
ATOM 781 C C . GLY A 1 109 ? 4.490 8.155 -6.884 1.00 90.25 109 GLY A C 1
ATOM 782 O O . GLY A 1 109 ? 5.241 8.128 -7.859 1.00 90.25 109 GLY A O 1
ATOM 783 N N . ALA A 1 110 ? 3.431 8.965 -6.831 1.00 92.19 110 ALA A N 1
ATOM 784 C CA . ALA A 1 110 ? 3.036 9.840 -7.931 1.00 92.19 110 ALA A CA 1
ATOM 785 C C . ALA A 1 110 ? 4.076 10.939 -8.215 1.00 92.19 110 ALA A C 1
ATOM 787 O O . ALA A 1 110 ? 4.406 11.206 -9.375 1.00 92.19 110 ALA A O 1
ATOM 788 N N . ALA A 1 111 ? 4.630 11.555 -7.166 1.00 90.75 111 ALA A N 1
ATOM 789 C CA . ALA A 1 111 ? 5.694 12.546 -7.290 1.00 90.75 111 ALA A CA 1
ATOM 790 C C . ALA A 1 111 ? 6.973 11.927 -7.870 1.00 90.75 111 ALA A C 1
ATOM 792 O O . ALA A 1 111 ? 7.591 12.524 -8.753 1.00 90.75 111 ALA A O 1
ATOM 793 N N . ALA A 1 112 ? 7.348 10.723 -7.427 1.00 87.44 112 ALA A N 1
ATOM 794 C CA . ALA A 1 112 ? 8.482 9.981 -7.967 1.00 87.44 112 ALA A CA 1
ATOM 795 C C . ALA A 1 112 ? 8.267 9.625 -9.444 1.00 87.44 112 ALA A C 1
ATOM 797 O O . ALA A 1 112 ? 9.145 9.907 -10.254 1.00 87.44 112 ALA A O 1
ATOM 798 N N . TYR A 1 113 ? 7.097 9.092 -9.816 1.00 89.44 113 TYR A N 1
ATOM 799 C CA . TYR A 1 113 ? 6.761 8.824 -11.217 1.00 89.44 113 TYR A CA 1
ATOM 800 C C . TYR A 1 113 ? 6.955 10.078 -12.074 1.00 89.44 113 TYR A C 1
ATOM 802 O O . TYR A 1 113 ? 7.740 10.071 -13.018 1.00 89.44 113 TYR A O 1
ATOM 810 N N . THR A 1 114 ? 6.304 11.175 -11.677 1.00 88.62 114 THR A N 1
ATOM 811 C CA . THR A 1 114 ? 6.305 12.443 -12.416 1.00 88.62 114 THR A CA 1
ATOM 812 C C . THR A 1 114 ? 7.708 13.038 -12.529 1.00 88.62 114 THR A C 1
ATOM 814 O O . THR A 1 114 ? 8.109 13.484 -13.601 1.00 88.62 114 THR A O 1
ATOM 817 N N . SER A 1 115 ? 8.489 13.006 -11.445 1.00 85.25 115 SER A N 1
ATOM 818 C CA . SER A 1 115 ? 9.848 13.560 -11.422 1.00 85.25 115 SER A CA 1
ATOM 819 C C . SER A 1 115 ? 10.787 12.823 -12.372 1.00 85.25 115 SER A C 1
ATOM 821 O O . SER A 1 115 ? 11.631 13.448 -13.015 1.00 85.25 115 SER A O 1
ATOM 823 N N . VAL A 1 116 ? 10.650 11.499 -12.473 1.00 83.38 116 VAL A N 1
ATOM 824 C CA . VAL A 1 116 ? 11.498 10.693 -13.356 1.00 83.38 116 VAL A CA 1
ATOM 825 C C . VAL A 1 116 ? 10.982 10.752 -14.800 1.00 83.38 116 VAL A C 1
ATOM 827 O O . VAL A 1 116 ? 11.789 10.901 -15.714 1.00 83.38 116 VAL A O 1
ATOM 830 N N . SER A 1 117 ? 9.666 10.712 -15.026 1.00 83.06 117 SER A N 1
ATOM 831 C CA . SER A 1 117 ? 9.090 10.746 -16.378 1.00 83.06 117 SER A CA 1
ATOM 832 C C . SER A 1 117 ? 9.250 12.105 -17.065 1.00 83.06 117 SER A C 1
ATOM 834 O O . SER A 1 117 ? 9.380 12.162 -18.282 1.00 83.06 117 SER A O 1
ATOM 836 N N . GLN A 1 118 ? 9.249 13.205 -16.303 1.00 84.81 118 GLN A N 1
ATOM 837 C CA . GLN A 1 118 ? 9.437 14.565 -16.830 1.00 84.81 118 GLN A CA 1
ATOM 838 C C . GLN A 1 118 ? 10.911 15.004 -16.852 1.00 84.81 118 GLN A C 1
ATOM 840 O O . GLN A 1 118 ? 11.212 16.132 -17.231 1.00 84.81 118 GLN A O 1
ATOM 845 N N . GLY A 1 119 ? 11.843 14.126 -16.459 1.00 76.31 119 GLY A N 1
ATOM 846 C CA . GLY A 1 119 ? 13.282 14.405 -16.506 1.00 76.31 119 GLY A CA 1
ATOM 847 C C . GLY A 1 119 ? 13.783 15.388 -15.443 1.00 76.31 119 GLY A C 1
ATOM 848 O O . GLY A 1 119 ? 14.903 15.881 -15.554 1.00 76.31 119 GLY A O 1
ATOM 849 N N . PHE A 1 120 ? 12.993 15.668 -14.401 1.00 80.31 120 PHE A N 1
ATOM 850 C CA . PHE A 1 120 ? 13.421 16.514 -13.282 1.00 80.31 120 PHE A CA 1
ATOM 851 C C . PHE A 1 120 ? 14.484 15.847 -12.405 1.00 80.31 120 PHE A C 1
ATOM 853 O O . PHE A 1 120 ? 15.262 16.538 -11.750 1.00 80.31 120 PHE A O 1
ATOM 860 N N . MET A 1 121 ? 14.537 14.513 -12.393 1.00 73.88 121 MET A N 1
ATOM 861 C CA . MET A 1 121 ? 15.632 13.764 -11.781 1.00 73.88 121 MET A CA 1
ATOM 862 C C . MET A 1 121 ? 16.578 13.226 -12.857 1.00 73.88 121 MET A C 1
ATOM 864 O O . MET A 1 121 ? 16.108 12.603 -13.814 1.00 73.88 121 MET A O 1
ATOM 868 N N . PRO A 1 122 ? 17.905 13.406 -12.702 1.00 67.00 122 PRO A N 1
ATOM 869 C CA . PRO A 1 122 ? 18.859 12.852 -13.646 1.00 67.00 122 PRO A CA 1
ATOM 870 C C . PRO A 1 122 ? 18.727 11.321 -13.670 1.00 67.00 122 PRO A C 1
ATOM 872 O O . PRO A 1 122 ? 18.689 10.693 -12.603 1.00 67.00 122 PRO A O 1
ATOM 875 N N . PRO A 1 123 ? 18.656 10.698 -14.861 1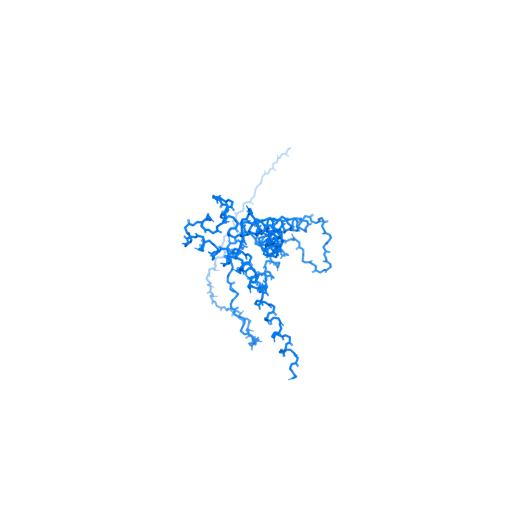.00 65.06 123 PRO A N 1
ATOM 876 C CA . PRO A 1 123 ? 18.551 9.254 -14.970 1.00 65.06 123 PRO A CA 1
ATOM 877 C C . PRO A 1 123 ? 19.764 8.606 -14.304 1.00 65.06 123 PRO A C 1
ATOM 879 O O . PRO A 1 123 ? 20.916 8.974 -14.550 1.00 65.06 123 PRO A O 1
ATOM 882 N N . LYS A 1 124 ? 19.510 7.625 -13.436 1.00 75.62 124 LYS A N 1
ATOM 883 C CA . LYS A 1 124 ? 20.586 6.836 -12.837 1.00 75.62 124 LYS A CA 1
ATOM 884 C C . LYS A 1 124 ? 21.329 6.114 -13.963 1.00 75.62 124 LYS A C 1
ATOM 886 O O . LYS A 1 124 ? 20.703 5.601 -14.885 1.00 75.62 124 LYS A O 1
ATOM 891 N N . LYS A 1 125 ? 22.659 6.035 -13.894 1.00 70.94 125 LYS A N 1
ATOM 892 C CA . LYS A 1 125 ? 23.459 5.303 -14.890 1.00 70.94 125 LYS A CA 1
ATOM 893 C C . LYS A 1 125 ? 22.893 3.884 -15.084 1.00 70.94 125 LYS A C 1
ATOM 895 O O . LYS A 1 125 ? 22.790 3.137 -14.114 1.00 70.94 125 LYS A O 1
ATOM 900 N N . GLY A 1 126 ? 22.511 3.542 -16.317 1.00 70.75 126 GLY A N 1
ATOM 901 C CA . GLY A 1 126 ? 21.888 2.255 -16.659 1.00 70.75 126 GLY A CA 1
ATOM 902 C C . GLY A 1 126 ? 20.363 2.183 -16.481 1.00 70.75 126 GLY A C 1
ATOM 903 O O . GLY A 1 126 ? 19.790 1.110 -16.649 1.00 70.75 126 GLY A O 1
ATOM 904 N N . SER A 1 127 ? 19.683 3.285 -16.143 1.00 74.00 127 SER A N 1
ATOM 905 C CA . SER A 1 127 ? 18.218 3.324 -16.149 1.00 74.00 127 SER A CA 1
ATOM 906 C C . SER A 1 127 ? 17.679 3.329 -17.577 1.00 74.00 127 SER A C 1
ATOM 908 O O . SER A 1 127 ? 18.210 4.044 -18.424 1.00 74.00 127 SER A O 1
ATOM 910 N N . LEU A 1 128 ? 16.594 2.590 -17.811 1.00 80.00 128 LEU A N 1
ATOM 911 C CA . LEU A 1 128 ? 15.901 2.578 -19.100 1.00 80.00 128 LEU A CA 1
ATOM 912 C C . LEU A 1 128 ? 15.413 3.990 -19.487 1.00 80.00 128 LEU A C 1
ATOM 914 O O . LEU A 1 128 ? 15.027 4.754 -18.592 1.00 80.00 128 LEU A O 1
ATOM 918 N N . PRO A 1 129 ? 15.397 4.345 -20.780 1.00 81.25 129 PRO A N 1
ATOM 919 C CA . PRO A 1 129 ? 14.760 5.577 -21.237 1.00 81.25 129 PRO A CA 1
ATOM 920 C C . PRO A 1 129 ? 13.255 5.601 -20.897 1.00 81.25 129 PRO A C 1
ATOM 922 O O . PRO A 1 129 ? 12.663 4.586 -20.523 1.00 81.25 129 PRO A O 1
ATOM 925 N N . TRP A 1 130 ? 12.647 6.788 -20.966 1.00 85.31 130 TRP A N 1
ATOM 926 C CA . TRP A 1 130 ? 11.193 6.996 -20.831 1.00 85.31 130 TRP A CA 1
ATOM 927 C C . TRP A 1 130 ? 10.517 7.193 -22.198 1.00 85.31 130 TRP A C 1
ATOM 929 O O . TRP A 1 130 ? 9.526 7.906 -22.319 1.00 85.31 130 TRP A O 1
ATOM 939 N N . ASP A 1 131 ? 11.079 6.573 -23.232 1.00 87.31 131 ASP A N 1
ATOM 940 C CA . ASP A 1 131 ? 10.432 6.402 -24.529 1.00 87.31 131 ASP A CA 1
ATOM 941 C C . ASP A 1 131 ? 9.504 5.173 -24.511 1.00 87.31 131 ASP A C 1
ATOM 943 O O . ASP A 1 131 ? 9.401 4.453 -23.515 1.00 87.31 131 ASP A O 1
ATOM 947 N N . GLU A 1 132 ? 8.791 4.940 -25.612 1.00 86.12 132 GLU A N 1
ATOM 948 C CA . GLU A 1 132 ? 7.806 3.859 -25.722 1.00 86.12 132 GLU A CA 1
ATOM 949 C C . GLU A 1 132 ? 8.417 2.477 -25.436 1.00 86.12 132 GLU A C 1
ATOM 951 O O . GLU A 1 132 ? 7.865 1.700 -24.655 1.00 86.12 132 GLU A O 1
ATOM 956 N N . GLN A 1 133 ? 9.604 2.198 -25.984 1.00 88.31 133 GLN A N 1
ATOM 957 C CA . GLN A 1 133 ? 10.306 0.937 -25.756 1.00 88.31 133 GLN A CA 1
ATOM 958 C C . GLN A 1 133 ? 10.759 0.789 -24.296 1.00 88.31 133 GLN A C 1
ATOM 960 O O . GLN A 1 133 ? 10.540 -0.255 -23.681 1.00 88.31 133 GLN A O 1
ATOM 965 N N . GLY A 1 134 ? 11.339 1.834 -23.703 1.00 87.06 134 GLY A N 1
ATOM 966 C CA . GLY A 1 134 ? 11.755 1.822 -22.305 1.00 87.06 134 GLY A CA 1
ATOM 967 C C . GLY A 1 134 ? 10.582 1.659 -21.338 1.00 87.06 134 GLY A C 1
ATOM 968 O O . GLY A 1 134 ? 10.715 0.971 -20.324 1.00 87.06 134 GLY A O 1
ATOM 969 N N . ILE A 1 135 ? 9.413 2.225 -21.653 1.00 87.94 135 ILE A N 1
ATOM 970 C CA . ILE A 1 135 ? 8.172 2.028 -20.892 1.00 87.94 135 ILE A CA 1
ATOM 971 C C . ILE A 1 135 ? 7.717 0.563 -20.965 1.00 87.94 135 ILE A C 1
ATOM 973 O O . ILE A 1 135 ? 7.410 -0.027 -19.927 1.00 87.94 135 ILE A O 1
ATOM 977 N N . LEU A 1 136 ? 7.717 -0.053 -22.149 1.00 86.88 136 LEU A N 1
ATOM 978 C CA . LEU A 1 136 ? 7.364 -1.469 -22.297 1.00 86.88 136 LEU A CA 1
ATOM 979 C C . LEU A 1 136 ? 8.321 -2.372 -21.510 1.00 86.88 136 LEU A C 1
ATOM 981 O O . LEU A 1 136 ? 7.879 -3.202 -20.719 1.00 86.88 136 LEU A O 1
ATOM 985 N N . GLU A 1 137 ? 9.630 -2.138 -21.614 1.00 87.81 137 GLU A N 1
ATOM 986 C CA . GLU A 1 137 ? 10.628 -2.907 -20.863 1.00 87.81 137 GLU A CA 1
ATOM 987 C C . GLU A 1 137 ? 10.495 -2.724 -19.341 1.00 87.81 137 GLU A C 1
ATOM 989 O O . GLU A 1 137 ? 10.732 -3.655 -18.567 1.00 87.81 137 GLU A O 1
ATOM 994 N N . ARG A 1 138 ? 10.106 -1.530 -18.874 1.00 88.31 138 ARG A N 1
ATOM 995 C CA . ARG A 1 138 ? 9.808 -1.278 -17.454 1.00 88.31 138 ARG A CA 1
ATOM 996 C C . ARG A 1 138 ? 8.583 -2.051 -16.995 1.00 88.31 138 ARG A C 1
ATOM 998 O O . ARG A 1 138 ? 8.646 -2.673 -15.936 1.00 88.31 138 ARG A O 1
ATOM 1005 N N . ARG A 1 139 ? 7.501 -2.031 -17.777 1.00 85.62 139 ARG A N 1
ATOM 1006 C CA . ARG A 1 139 ? 6.290 -2.811 -17.500 1.00 85.62 139 ARG A CA 1
ATOM 1007 C C . ARG A 1 139 ? 6.628 -4.296 -17.402 1.00 85.62 139 ARG A C 1
ATOM 1009 O O . ARG A 1 139 ? 6.267 -4.927 -16.417 1.00 85.62 139 ARG A O 1
ATOM 1016 N N . ASP A 1 140 ? 7.377 -4.832 -18.359 1.00 84.31 140 ASP A N 1
ATOM 1017 C CA . ASP A 1 140 ? 7.715 -6.258 -18.397 1.00 84.31 140 ASP A CA 1
ATOM 1018 C C . ASP A 1 140 ? 8.603 -6.667 -17.207 1.00 84.31 140 ASP A C 1
ATOM 1020 O O . ASP A 1 140 ? 8.415 -7.728 -16.601 1.00 84.31 140 ASP A O 1
ATOM 1024 N N . LYS A 1 141 ? 9.521 -5.786 -16.787 1.00 84.31 141 LYS A N 1
ATOM 1025 C CA . LYS A 1 141 ? 10.297 -5.968 -15.550 1.00 84.31 141 LYS A CA 1
ATOM 1026 C C . LYS A 1 141 ? 9.419 -5.955 -14.301 1.00 84.31 141 LYS A C 1
ATOM 1028 O O . LYS A 1 141 ? 9.693 -6.708 -13.375 1.00 84.31 141 LYS A O 1
ATOM 1033 N N . ILE A 1 142 ? 8.378 -5.126 -14.251 1.00 83.12 142 ILE A N 1
ATOM 1034 C CA . ILE A 1 142 ? 7.431 -5.120 -13.128 1.00 83.12 142 ILE A CA 1
ATOM 1035 C C . ILE A 1 142 ? 6.570 -6.391 -13.141 1.00 83.12 142 ILE A C 1
ATOM 1037 O O . ILE A 1 142 ? 6.429 -7.041 -12.107 1.00 83.12 142 ILE A O 1
ATOM 1041 N N . ALA A 1 143 ? 6.081 -6.805 -14.311 1.00 78.88 143 ALA A N 1
ATOM 1042 C CA . ALA A 1 143 ? 5.272 -8.011 -14.490 1.00 78.88 143 ALA A CA 1
ATOM 1043 C C . ALA A 1 143 ? 6.009 -9.303 -14.088 1.00 78.88 143 ALA A C 1
ATOM 1045 O O . ALA A 1 143 ? 5.386 -10.295 -13.713 1.00 78.88 143 ALA A O 1
ATOM 1046 N N . THR A 1 144 ? 7.341 -9.291 -14.123 1.00 81.06 144 THR A N 1
ATOM 1047 C CA . THR A 1 144 ? 8.191 -10.414 -13.698 1.00 81.06 144 THR A CA 1
ATOM 1048 C C . THR A 1 144 ? 8.759 -10.251 -12.285 1.00 81.06 144 THR A C 1
ATOM 1050 O O . THR A 1 144 ? 9.344 -11.190 -11.745 1.00 81.06 144 THR A O 1
ATOM 1053 N N . ASN A 1 145 ? 8.560 -9.099 -11.637 1.00 82.38 145 ASN A N 1
ATOM 1054 C CA . ASN A 1 145 ? 9.062 -8.843 -10.293 1.00 82.38 145 ASN A CA 1
ATOM 1055 C C . ASN A 1 145 ? 8.114 -9.414 -9.227 1.00 82.38 145 ASN A C 1
ATOM 1057 O O . ASN A 1 145 ? 7.118 -8.797 -8.844 1.00 82.38 145 ASN A O 1
ATOM 1061 N N . THR A 1 146 ? 8.458 -10.590 -8.702 1.00 81.12 146 THR A N 1
ATOM 1062 C CA . THR A 1 146 ? 7.683 -11.282 -7.660 1.00 81.12 146 THR A CA 1
ATOM 1063 C C . THR A 1 146 ? 7.472 -10.439 -6.403 1.00 81.12 146 THR A C 1
ATOM 1065 O O . THR A 1 146 ? 6.408 -10.539 -5.796 1.00 81.12 146 THR A O 1
ATOM 1068 N N . MET A 1 147 ? 8.439 -9.602 -6.012 1.00 82.12 147 MET A N 1
ATOM 1069 C CA . MET A 1 147 ? 8.331 -8.765 -4.813 1.00 82.12 147 MET A CA 1
ATOM 1070 C C . MET A 1 147 ? 7.214 -7.731 -4.968 1.00 82.12 147 MET A C 1
ATOM 1072 O O . MET A 1 147 ? 6.316 -7.692 -4.131 1.00 82.12 147 MET A O 1
ATOM 1076 N N . ILE A 1 148 ? 7.233 -6.957 -6.059 1.00 82.56 148 ILE A N 1
ATOM 1077 C CA . ILE A 1 148 ? 6.205 -5.940 -6.345 1.00 82.56 148 ILE A CA 1
ATOM 1078 C C . ILE A 1 148 ? 4.826 -6.603 -6.430 1.00 82.56 148 ILE A C 1
ATOM 1080 O O . ILE A 1 148 ? 3.885 -6.184 -5.765 1.00 82.56 148 ILE A O 1
ATOM 1084 N N . ARG A 1 149 ? 4.725 -7.713 -7.168 1.00 82.38 149 ARG A N 1
ATOM 1085 C CA . ARG A 1 149 ? 3.442 -8.399 -7.388 1.00 82.38 149 ARG A CA 1
ATOM 1086 C C . ARG A 1 149 ? 2.873 -9.024 -6.121 1.00 82.38 149 ARG A C 1
ATOM 1088 O O . ARG A 1 149 ? 1.661 -9.014 -5.924 1.00 82.38 149 ARG A O 1
ATOM 1095 N N . SER A 1 150 ? 3.739 -9.564 -5.265 1.00 83.62 150 SER A N 1
ATOM 1096 C CA . SER A 1 150 ? 3.309 -10.111 -3.979 1.00 83.62 150 SER A CA 1
ATOM 1097 C C . SER A 1 150 ? 2.797 -9.000 -3.071 1.00 83.62 150 SER A C 1
ATOM 1099 O O . SER A 1 150 ? 1.760 -9.194 -2.447 1.00 83.62 150 SER A O 1
ATOM 1101 N N . LEU A 1 151 ? 3.488 -7.852 -3.017 1.00 84.81 151 LEU A N 1
ATOM 1102 C CA . LEU A 1 151 ? 3.069 -6.694 -2.218 1.00 84.81 151 LEU A CA 1
ATOM 1103 C C . LEU A 1 151 ? 1.684 -6.199 -2.639 1.00 84.81 151 LEU A C 1
ATOM 1105 O O . LEU A 1 151 ? 0.785 -6.192 -1.797 1.00 84.81 151 LEU A O 1
ATOM 1109 N N . ASP A 1 152 ? 1.482 -5.953 -3.937 1.00 83.25 152 ASP A N 1
ATOM 1110 C CA . ASP A 1 152 ? 0.185 -5.506 -4.453 1.00 83.25 152 ASP A CA 1
ATOM 1111 C C . ASP A 1 152 ? -0.929 -6.503 -4.093 1.00 83.25 152 ASP A C 1
ATOM 1113 O O . ASP A 1 152 ? -1.970 -6.134 -3.544 1.00 83.25 152 ASP A O 1
ATOM 1117 N N . ALA A 1 153 ? -0.718 -7.794 -4.379 1.00 84.75 153 ALA A N 1
ATOM 1118 C CA . ALA A 1 153 ? -1.702 -8.833 -4.083 1.00 84.75 153 ALA A CA 1
ATOM 1119 C C . ALA A 1 153 ? -2.004 -8.917 -2.580 1.00 84.75 153 ALA A C 1
ATOM 1121 O O . ALA A 1 153 ? -3.167 -9.009 -2.180 1.00 84.75 153 ALA A O 1
ATOM 1122 N N . GLY A 1 154 ? -0.964 -8.847 -1.752 1.00 86.25 154 GLY A N 1
ATOM 1123 C CA . GLY A 1 154 ? -1.045 -8.856 -0.301 1.00 86.25 154 GLY A CA 1
ATOM 1124 C C . GLY A 1 154 ? -1.913 -7.738 0.245 1.00 86.25 154 GLY A C 1
ATOM 1125 O O . GLY A 1 154 ? -2.843 -7.995 1.012 1.00 86.25 154 GLY A O 1
ATOM 1126 N N . THR A 1 155 ? -1.659 -6.506 -0.187 1.00 88.38 155 THR A N 1
ATOM 1127 C CA . THR A 1 155 ? -2.465 -5.357 0.220 1.00 88.38 155 THR A CA 1
ATOM 1128 C C . THR A 1 155 ? -3.908 -5.491 -0.231 1.00 88.38 155 THR A C 1
ATOM 1130 O O . THR A 1 155 ? -4.809 -5.268 0.575 1.00 88.38 155 THR A O 1
ATOM 1133 N N . TYR A 1 156 ? -4.162 -5.901 -1.476 1.00 86.56 156 TYR A N 1
ATOM 1134 C CA . TYR A 1 156 ? -5.530 -6.074 -1.969 1.00 86.56 156 TYR A CA 1
ATOM 1135 C C . TYR A 1 156 ? -6.306 -7.134 -1.194 1.00 86.56 156 TYR A C 1
ATOM 1137 O O . TYR A 1 156 ? -7.445 -6.893 -0.791 1.00 86.56 156 TYR A O 1
ATOM 1145 N N . ILE A 1 157 ? -5.684 -8.285 -0.934 1.00 88.88 157 ILE A N 1
ATOM 1146 C CA . ILE A 1 157 ? -6.268 -9.323 -0.080 1.00 88.88 157 ILE A CA 1
ATOM 1147 C C . ILE A 1 157 ? -6.537 -8.749 1.314 1.00 88.88 157 ILE A C 1
ATOM 1149 O O . ILE A 1 157 ? -7.624 -8.947 1.853 1.00 88.88 157 ILE A O 1
ATOM 1153 N N . GLY A 1 158 ? -5.599 -7.981 1.871 1.00 90.81 158 GLY A N 1
ATOM 1154 C CA . GLY A 1 158 ? -5.767 -7.283 3.142 1.00 90.81 158 GLY A CA 1
ATOM 1155 C C . GLY A 1 158 ? -6.973 -6.339 3.161 1.00 90.81 158 GLY A C 1
ATOM 1156 O O . GLY A 1 158 ? -7.798 -6.407 4.072 1.00 90.81 158 GLY A O 1
ATOM 1157 N N . ILE A 1 159 ? -7.125 -5.497 2.136 1.00 91.38 159 ILE A N 1
ATOM 1158 C CA . ILE A 1 159 ? -8.265 -4.583 1.967 1.00 91.38 159 ILE A CA 1
ATOM 1159 C C . ILE A 1 159 ? -9.575 -5.372 1.890 1.00 91.38 159 ILE A C 1
ATOM 1161 O O . ILE A 1 159 ? -10.531 -5.029 2.586 1.00 91.38 159 ILE A O 1
ATOM 1165 N N . LEU A 1 160 ? -9.626 -6.440 1.088 1.00 91.62 160 LEU A N 1
ATOM 1166 C CA . LEU A 1 160 ? -10.813 -7.288 0.946 1.00 91.62 160 LEU A CA 1
ATOM 1167 C C . LEU A 1 160 ? -11.188 -7.968 2.264 1.00 91.62 160 LEU A C 1
ATOM 1169 O O . LEU A 1 160 ? -12.358 -7.969 2.646 1.00 91.62 160 LEU A O 1
ATOM 1173 N N . MET A 1 161 ? -10.205 -8.500 2.990 1.00 89.62 161 MET A N 1
ATOM 1174 C CA . MET A 1 161 ? -10.428 -9.090 4.310 1.00 89.62 161 MET A CA 1
ATOM 1175 C C . MET A 1 161 ? -10.887 -8.037 5.324 1.00 89.62 161 MET A C 1
ATOM 1177 O O . MET A 1 161 ? -11.794 -8.305 6.108 1.00 89.62 161 MET A O 1
ATOM 1181 N N . GLY A 1 162 ? -10.335 -6.822 5.277 1.00 90.44 162 GLY A N 1
ATOM 1182 C CA . GLY A 1 162 ? -10.789 -5.695 6.095 1.00 90.44 162 GLY A CA 1
ATOM 1183 C C . GLY A 1 162 ? -12.235 -5.290 5.789 1.00 90.44 162 GLY A C 1
ATOM 1184 O O . GLY A 1 162 ? -13.028 -5.078 6.707 1.00 90.44 162 GLY A O 1
ATOM 1185 N N . ALA A 1 163 ? -12.608 -5.242 4.508 1.00 92.25 163 ALA A N 1
ATOM 1186 C CA . ALA A 1 163 ? -13.978 -4.982 4.071 1.00 92.25 163 ALA A CA 1
ATOM 1187 C C . ALA A 1 163 ? -14.944 -6.068 4.563 1.00 92.25 163 ALA A C 1
ATOM 1189 O O . ALA A 1 163 ? -16.003 -5.756 5.109 1.00 92.25 163 ALA A O 1
ATOM 1190 N N . LEU A 1 164 ? -14.555 -7.339 4.425 1.00 92.12 164 LEU A N 1
ATOM 1191 C CA . LEU A 1 164 ? -15.340 -8.476 4.894 1.00 92.12 164 LEU A CA 1
ATOM 1192 C C . LEU A 1 164 ? -15.514 -8.451 6.416 1.00 92.12 164 LEU A C 1
ATOM 1194 O O . LEU A 1 164 ? -16.629 -8.623 6.903 1.00 92.12 164 LEU A O 1
ATOM 1198 N N . ALA A 1 165 ? -14.444 -8.177 7.166 1.00 88.94 165 ALA A N 1
ATOM 1199 C CA . ALA A 1 165 ? -14.491 -8.062 8.620 1.00 88.94 165 ALA A CA 1
ATOM 1200 C C . ALA A 1 165 ? -15.449 -6.948 9.070 1.00 88.94 165 ALA A C 1
ATOM 1202 O O . ALA A 1 165 ? -16.255 -7.157 9.976 1.00 88.94 165 ALA A O 1
ATOM 1203 N N . MET A 1 166 ? -15.425 -5.790 8.400 1.00 92.19 166 MET A N 1
ATOM 1204 C CA . MET A 1 166 ? -16.404 -4.726 8.641 1.0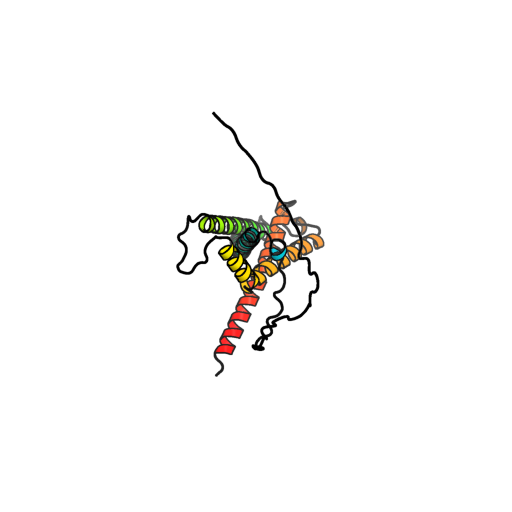0 92.19 166 MET A CA 1
ATOM 1205 C C . MET A 1 166 ? -17.832 -5.167 8.315 1.00 92.19 166 MET A C 1
ATOM 1207 O O . MET A 1 166 ? -18.741 -4.856 9.081 1.00 92.19 166 MET A O 1
ATOM 1211 N N . GLY A 1 167 ? -18.041 -5.894 7.215 1.00 90.25 167 GLY A N 1
ATOM 1212 C CA . GLY A 1 167 ? -19.352 -6.429 6.844 1.00 90.25 167 GLY A CA 1
ATOM 1213 C C . GLY A 1 167 ? -19.917 -7.381 7.901 1.00 90.25 167 GLY A C 1
ATOM 1214 O O . GLY A 1 167 ? -21.053 -7.207 8.336 1.00 90.25 167 GLY A O 1
ATOM 1215 N N . ILE A 1 168 ? -19.103 -8.330 8.374 1.00 93.19 168 ILE A N 1
ATOM 1216 C CA . ILE A 1 168 ? -19.481 -9.302 9.415 1.00 93.19 168 ILE A CA 1
ATOM 1217 C C . ILE A 1 168 ? -19.767 -8.604 10.750 1.00 93.19 168 ILE A C 1
ATOM 1219 O O . ILE A 1 168 ? -20.711 -8.969 11.445 1.00 93.19 168 ILE A O 1
ATOM 1223 N N . ALA A 1 169 ? -18.990 -7.578 11.101 1.00 88.94 169 ALA A N 1
ATOM 1224 C CA . ALA A 1 169 ? -19.190 -6.818 12.331 1.00 88.94 169 ALA A CA 1
ATOM 1225 C C . ALA A 1 169 ? -20.447 -5.926 12.314 1.00 88.94 169 ALA A C 1
ATOM 1227 O O . ALA A 1 169 ? -20.795 -5.352 13.341 1.00 88.94 169 ALA A O 1
ATOM 1228 N N . GLY A 1 170 ? -21.131 -5.777 11.173 1.00 90.06 170 GLY A N 1
ATOM 1229 C CA . GLY A 1 170 ? -22.257 -4.848 11.036 1.00 90.06 170 GLY A CA 1
ATOM 1230 C C . GLY A 1 170 ? -21.825 -3.390 10.829 1.00 90.06 170 GLY A C 1
ATOM 1231 O O . GLY A 1 170 ? -22.601 -2.467 11.068 1.00 90.06 170 GLY A O 1
ATOM 1232 N N . GLY A 1 171 ? -20.591 -3.173 10.370 1.00 89.06 171 GLY A N 1
ATOM 1233 C CA . GLY A 1 171 ? -20.064 -1.880 9.945 1.00 89.06 171 GLY A CA 1
ATOM 1234 C C . GLY A 1 171 ? -18.965 -1.293 10.844 1.00 89.06 171 GLY A C 1
ATOM 1235 O O . GLY A 1 171 ? -18.577 -1.877 11.857 1.00 89.06 171 GLY A O 1
ATOM 1236 N N . PRO A 1 172 ? -18.447 -0.099 10.491 1.00 88.00 172 PRO A N 1
ATOM 1237 C CA . PRO A 1 172 ? -17.273 0.488 11.145 1.00 88.00 172 PRO A CA 1
ATOM 1238 C C . PRO A 1 172 ? -17.460 0.798 12.637 1.00 88.00 172 PRO A C 1
ATOM 1240 O O . PRO A 1 172 ? -16.539 0.613 13.431 1.00 88.00 172 PRO A O 1
ATOM 1243 N N . ALA A 1 173 ? -18.656 1.241 13.037 1.00 87.50 173 ALA A N 1
ATOM 1244 C CA . ALA A 1 173 ? -18.938 1.614 14.424 1.00 87.50 173 ALA A CA 1
ATOM 1245 C C . ALA A 1 173 ? -18.814 0.423 15.386 1.00 87.50 173 ALA A C 1
ATOM 1247 O O . ALA A 1 173 ? -18.300 0.579 16.491 1.00 87.50 173 ALA A O 1
ATOM 1248 N N . ALA A 1 174 ? -19.220 -0.772 14.945 1.00 86.94 174 ALA A N 1
ATOM 1249 C CA . ALA A 1 174 ? -19.103 -1.999 15.730 1.00 86.94 174 ALA A CA 1
ATOM 1250 C C . ALA A 1 174 ? -17.639 -2.394 15.992 1.00 86.94 174 ALA A C 1
ATOM 1252 O O . ALA A 1 174 ? -17.333 -3.015 17.005 1.00 86.94 174 ALA A O 1
ATOM 1253 N N . LEU A 1 175 ? -16.717 -1.965 15.124 1.00 83.94 175 LEU A N 1
ATOM 1254 C CA . LEU A 1 175 ? -15.271 -2.136 15.289 1.00 83.94 175 LEU A CA 1
ATOM 1255 C C . LEU A 1 175 ? -14.601 -0.949 15.996 1.00 83.94 175 LEU A C 1
ATOM 1257 O O . LEU A 1 175 ? -13.379 -0.812 15.962 1.00 83.94 175 LEU A O 1
ATOM 1261 N N . SER A 1 176 ? -15.381 -0.075 16.639 1.00 86.75 176 SER A N 1
ATOM 1262 C CA . SER A 1 176 ? -14.880 1.145 17.284 1.00 86.75 176 SER A CA 1
ATOM 1263 C C . SER A 1 176 ? -14.120 2.080 16.328 1.00 86.75 176 SER A C 1
ATOM 1265 O O . SER A 1 176 ? -13.206 2.797 16.741 1.00 86.75 176 SER A O 1
ATOM 1267 N N . LEU A 1 177 ? -14.479 2.071 15.043 1.00 87.06 177 LEU A N 1
ATOM 1268 C CA . LEU A 1 177 ? -13.999 3.027 14.045 1.00 87.06 177 LEU A CA 1
ATOM 1269 C C . LEU A 1 177 ? -14.973 4.208 13.940 1.00 87.06 177 LEU A C 1
ATOM 1271 O O . LEU A 1 177 ? -16.083 4.176 14.481 1.00 87.06 177 LEU A O 1
ATOM 1275 N N . ARG A 1 178 ? -14.578 5.268 13.221 1.00 87.56 178 ARG A N 1
ATOM 1276 C CA . ARG A 1 178 ? -15.504 6.377 12.923 1.00 87.56 178 ARG A CA 1
ATOM 1277 C C . ARG A 1 178 ? -16.718 5.862 12.146 1.00 87.56 178 ARG A C 1
ATOM 1279 O O . ARG A 1 178 ? -16.654 4.840 11.483 1.00 87.56 178 ARG A O 1
ATOM 1286 N N . THR A 1 179 ? -17.835 6.574 12.187 1.00 87.69 179 THR A N 1
ATOM 1287 C CA . THR A 1 179 ? -18.998 6.250 11.349 1.00 87.69 179 THR A CA 1
ATOM 1288 C C . THR A 1 179 ? -18.828 6.779 9.923 1.00 87.69 179 THR A C 1
ATOM 1290 O O . THR A 1 179 ? -18.076 7.724 9.668 1.00 87.69 179 THR A O 1
ATOM 1293 N N . GLY A 1 180 ? -19.536 6.161 8.975 1.00 88.81 180 GLY A N 1
ATOM 1294 C CA . GLY A 1 180 ? -19.545 6.576 7.571 1.00 88.81 180 GLY A CA 1
ATOM 1295 C C . GLY A 1 180 ? -18.235 6.290 6.828 1.00 88.81 180 GLY A C 1
ATOM 1296 O O . GLY A 1 180 ? -17.500 5.359 7.159 1.00 88.81 180 GLY A O 1
ATOM 1297 N N . VAL A 1 181 ? -17.947 7.103 5.807 1.00 89.00 181 VAL A N 1
ATOM 1298 C CA . VAL A 1 181 ? -16.833 6.895 4.860 1.00 89.00 181 VAL A CA 1
ATOM 1299 C C . VAL A 1 181 ? -15.470 6.862 5.555 1.00 89.00 181 VAL A C 1
ATOM 1301 O O . VAL A 1 181 ? -14.624 6.041 5.214 1.00 89.00 181 VAL A O 1
ATOM 1304 N N . LEU A 1 182 ? -15.266 7.708 6.571 1.00 89.19 182 LEU A N 1
ATOM 1305 C CA . LEU A 1 182 ? -14.009 7.736 7.324 1.00 89.19 182 LEU A CA 1
ATOM 1306 C C . LEU A 1 182 ? -13.764 6.427 8.080 1.00 89.19 182 LEU A C 1
ATOM 1308 O O . LEU A 1 182 ? -12.634 5.954 8.123 1.00 89.19 182 LEU A O 1
ATOM 1312 N N . GLY A 1 183 ? -14.816 5.830 8.640 1.00 88.81 183 GLY A N 1
ATOM 1313 C CA . GLY A 1 183 ? -14.746 4.523 9.287 1.00 88.81 183 GLY A CA 1
ATOM 1314 C C . GLY A 1 183 ? -14.348 3.408 8.349 1.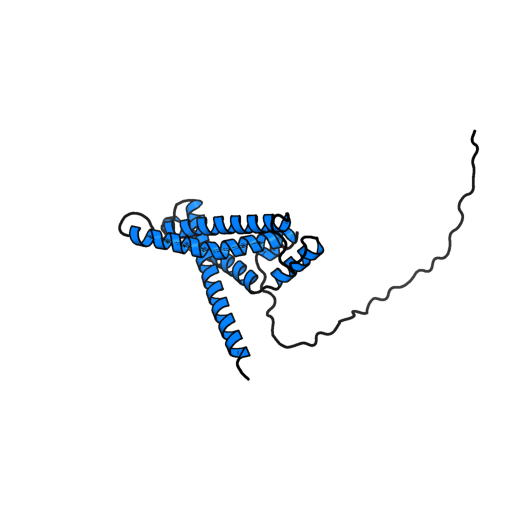00 88.81 183 GLY A C 1
ATOM 1315 O O . GLY A 1 183 ? -13.466 2.614 8.662 1.00 88.81 183 GLY A O 1
ATOM 1316 N N . VAL A 1 184 ? -14.988 3.387 7.179 1.00 91.50 184 VAL A N 1
ATOM 1317 C CA . VAL A 1 184 ? -14.667 2.429 6.121 1.00 91.50 184 VAL A CA 1
ATOM 1318 C C . VAL A 1 184 ? -13.208 2.587 5.714 1.00 91.50 184 VAL A C 1
ATOM 1320 O O . VAL A 1 184 ? -12.470 1.612 5.745 1.00 91.50 184 VAL A O 1
ATOM 1323 N N . GLY A 1 185 ? -12.754 3.812 5.437 1.00 91.44 185 GLY A N 1
ATOM 1324 C CA . GLY A 1 185 ? -11.354 4.069 5.103 1.00 91.44 185 GLY A CA 1
ATOM 1325 C C . GLY A 1 185 ? -10.386 3.567 6.180 1.00 91.44 185 GLY A C 1
ATOM 1326 O O . GLY A 1 185 ? -9.401 2.907 5.859 1.00 91.44 185 GLY A O 1
ATOM 1327 N N . GLN A 1 186 ? -10.676 3.827 7.459 1.00 91.94 186 GLN A N 1
ATOM 1328 C CA . GLN A 1 186 ? -9.842 3.361 8.572 1.00 91.94 186 GLN A CA 1
ATOM 1329 C C . GLN A 1 186 ? -9.771 1.832 8.607 1.00 91.94 186 GLN A C 1
ATOM 1331 O O . GLN A 1 186 ? -8.687 1.275 8.762 1.00 91.94 186 GLN A O 1
ATOM 1336 N N . GLY A 1 187 ? -10.906 1.154 8.429 1.00 90.81 187 GLY A N 1
ATOM 1337 C CA . GLY A 1 187 ? -10.970 -0.305 8.419 1.00 90.81 187 GLY A CA 1
ATOM 1338 C C . GLY A 1 187 ? -10.253 -0.922 7.220 1.00 90.81 187 GLY A C 1
ATOM 1339 O O . GLY A 1 187 ? -9.495 -1.874 7.390 1.00 90.81 187 GLY A O 1
ATOM 1340 N N . LEU A 1 188 ? -10.414 -0.346 6.025 1.00 93.12 188 LEU A N 1
ATOM 1341 C CA . LEU A 1 188 ? -9.688 -0.786 4.832 1.00 93.12 188 LEU A CA 1
ATOM 1342 C C . LEU A 1 188 ? -8.182 -0.573 4.979 1.00 93.12 188 LEU A C 1
ATOM 1344 O O . LEU A 1 188 ? -7.418 -1.440 4.581 1.00 93.12 188 LEU A O 1
ATOM 1348 N N . SER A 1 189 ? -7.751 0.532 5.591 1.00 92.31 189 SER A N 1
ATOM 1349 C CA . SER A 1 189 ? -6.332 0.782 5.851 1.00 92.31 189 SER A CA 1
ATOM 1350 C C . SER A 1 189 ? -5.736 -0.194 6.869 1.00 92.31 189 SER A C 1
ATOM 1352 O O . SER A 1 189 ? -4.614 -0.655 6.683 1.00 92.31 189 SER A O 1
ATOM 1354 N N . LEU A 1 190 ? -6.481 -0.561 7.916 1.00 92.19 190 LEU A N 1
ATOM 1355 C CA . LEU A 1 190 ? -6.059 -1.619 8.840 1.00 92.19 190 LEU A CA 1
ATOM 1356 C C . LEU A 1 190 ? -5.961 -2.975 8.128 1.00 92.19 190 LEU A C 1
ATOM 1358 O O . LEU A 1 190 ? -4.999 -3.711 8.345 1.00 92.19 190 LEU A O 1
ATOM 1362 N N . GLY A 1 191 ? -6.924 -3.278 7.253 1.00 93.31 191 GLY A N 1
ATOM 1363 C CA . GLY A 1 191 ? -6.892 -4.459 6.393 1.00 93.31 191 GLY A CA 1
ATOM 1364 C C . GLY A 1 191 ? -5.671 -4.468 5.471 1.00 93.31 191 GLY A C 1
ATOM 1365 O O . GLY A 1 191 ? -4.925 -5.445 5.458 1.00 93.31 191 GLY A O 1
ATOM 1366 N N . ALA A 1 192 ? -5.424 -3.361 4.765 1.00 92.25 192 ALA A N 1
ATOM 1367 C CA . ALA A 1 192 ? -4.244 -3.149 3.932 1.00 92.25 192 ALA A CA 1
ATOM 1368 C C . ALA A 1 192 ? -2.962 -3.412 4.726 1.00 92.25 192 ALA A C 1
ATOM 1370 O O . ALA A 1 192 ? -2.183 -4.271 4.335 1.00 92.25 192 ALA A O 1
ATOM 1371 N N . THR A 1 193 ? -2.801 -2.776 5.894 1.00 93.44 193 THR A N 1
ATOM 1372 C CA . THR A 1 193 ? -1.648 -2.992 6.780 1.00 93.44 193 THR A CA 1
ATOM 1373 C C . THR A 1 193 ? -1.431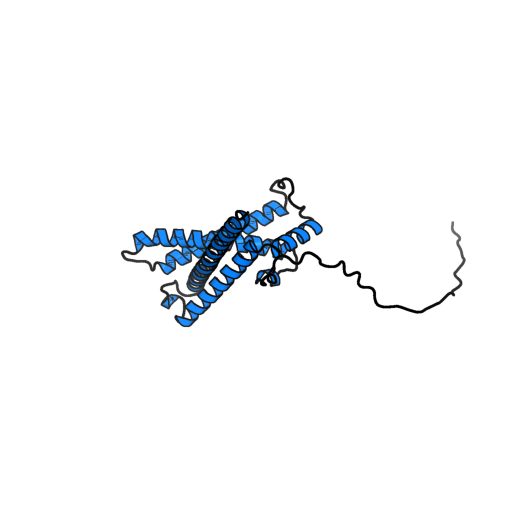 -4.466 7.103 1.00 93.44 193 THR A C 1
ATOM 1375 O O . THR A 1 193 ? -0.300 -4.944 7.021 1.00 93.44 193 THR A O 1
ATOM 1378 N N . ALA A 1 194 ? -2.489 -5.197 7.465 1.00 91.75 194 ALA A N 1
ATOM 1379 C CA . ALA A 1 194 ? -2.377 -6.620 7.772 1.00 91.75 194 ALA A CA 1
ATOM 1380 C C . ALA A 1 194 ? -1.890 -7.429 6.556 1.00 91.75 194 ALA A C 1
ATOM 1382 O O . ALA A 1 194 ? -0.987 -8.255 6.690 1.00 91.75 194 ALA A O 1
ATOM 1383 N N . GLY A 1 195 ? -2.440 -7.151 5.371 1.00 91.38 195 GLY A N 1
ATOM 1384 C CA . GLY A 1 195 ? -2.038 -7.786 4.116 1.00 91.38 195 GLY A CA 1
ATOM 1385 C C . GLY A 1 195 ? -0.595 -7.475 3.703 1.00 91.38 195 GLY A C 1
ATOM 1386 O O . GLY A 1 195 ? 0.169 -8.391 3.379 1.00 91.38 195 GLY A O 1
ATOM 1387 N N . SER A 1 196 ? -0.186 -6.204 3.778 1.00 90.31 196 SER A N 1
ATOM 1388 C CA . SER A 1 196 ? 1.177 -5.776 3.447 1.00 90.31 196 SER A CA 1
ATOM 1389 C C . SER A 1 196 ? 2.196 -6.392 4.412 1.00 90.31 196 SER A C 1
ATOM 1391 O O . SER A 1 196 ? 3.200 -6.945 3.970 1.00 90.31 196 SER A O 1
ATOM 1393 N N . LEU A 1 197 ? 1.931 -6.380 5.726 1.00 90.94 197 LEU A N 1
ATOM 1394 C CA . LEU A 1 197 ? 2.831 -6.975 6.724 1.00 90.94 197 LEU A CA 1
ATOM 1395 C C . LEU A 1 197 ? 2.958 -8.493 6.572 1.00 90.94 197 LEU A 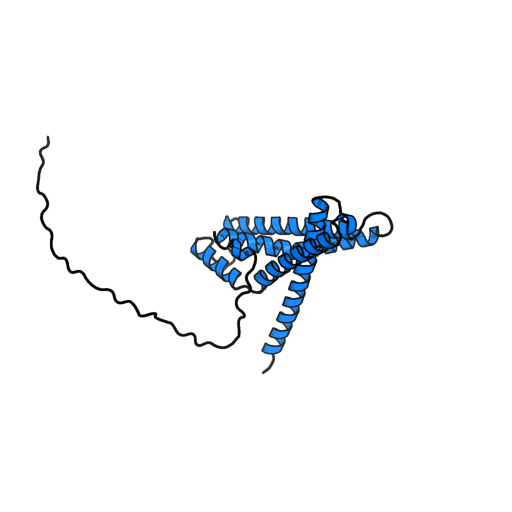C 1
ATOM 1397 O O . LEU A 1 197 ? 4.071 -9.015 6.644 1.00 90.94 197 LEU A O 1
ATOM 1401 N N . ALA A 1 198 ? 1.849 -9.200 6.330 1.00 89.06 198 ALA A N 1
ATOM 1402 C CA . ALA A 1 198 ? 1.878 -10.641 6.079 1.00 89.06 198 ALA A CA 1
ATOM 1403 C C . ALA A 1 198 ? 2.757 -10.976 4.864 1.00 89.06 198 ALA A C 1
ATOM 1405 O O . ALA A 1 198 ? 3.549 -11.918 4.898 1.00 89.06 198 ALA A O 1
ATOM 1406 N N . THR A 1 199 ? 2.672 -10.155 3.820 1.00 87.81 199 THR A N 1
ATOM 1407 C CA . THR A 1 199 ? 3.462 -10.327 2.600 1.00 87.81 199 THR A CA 1
ATOM 1408 C C . THR A 1 199 ? 4.935 -10.011 2.810 1.00 87.81 199 THR A C 1
ATOM 1410 O O . THR A 1 199 ? 5.788 -10.791 2.395 1.00 87.81 199 THR A O 1
ATOM 1413 N N . ILE A 1 200 ? 5.256 -8.910 3.493 1.00 87.12 200 ILE A N 1
ATOM 1414 C CA . ILE A 1 200 ? 6.640 -8.571 3.853 1.00 87.12 200 ILE A CA 1
ATOM 1415 C C . ILE A 1 200 ? 7.256 -9.704 4.683 1.00 87.12 200 ILE A C 1
ATOM 1417 O O . ILE A 1 200 ? 8.388 -10.114 4.421 1.00 87.12 200 ILE A O 1
ATOM 1421 N N . GLY A 1 201 ? 6.504 -10.253 5.642 1.00 86.81 201 GLY A N 1
ATOM 1422 C CA . GLY A 1 201 ? 6.919 -11.412 6.430 1.00 86.81 201 GLY A CA 1
ATOM 1423 C C . GLY A 1 201 ? 7.199 -12.640 5.562 1.00 86.81 201 GLY A C 1
ATOM 1424 O O . GLY A 1 201 ? 8.272 -13.229 5.673 1.00 86.81 201 GLY A O 1
ATOM 1425 N N . TYR A 1 202 ? 6.283 -12.983 4.652 1.00 85.81 202 TYR A N 1
ATOM 1426 C CA . TYR A 1 202 ? 6.457 -14.089 3.704 1.00 85.81 202 TYR A CA 1
ATOM 1427 C C . TYR A 1 202 ? 7.716 -13.924 2.838 1.00 85.81 202 TYR A C 1
ATOM 1429 O O . TYR A 1 202 ? 8.536 -14.838 2.760 1.00 85.81 202 TYR A O 1
ATOM 1437 N N . LEU A 1 203 ? 7.910 -12.746 2.237 1.00 84.31 203 LEU A N 1
ATOM 1438 C CA . LEU A 1 203 ? 9.075 -12.455 1.396 1.00 84.31 203 LEU A CA 1
ATOM 1439 C C . LEU A 1 203 ? 10.388 -12.505 2.189 1.00 84.31 203 LEU A C 1
ATOM 1441 O O . LEU A 1 203 ? 11.397 -12.979 1.676 1.00 84.31 203 LEU A O 1
ATOM 1445 N N . SER A 1 204 ? 10.370 -12.066 3.450 1.00 84.25 204 SER A N 1
ATOM 1446 C CA . SER A 1 204 ? 11.544 -12.107 4.332 1.00 84.25 204 SER A CA 1
ATOM 1447 C C . SER A 1 204 ? 11.958 -13.534 4.698 1.00 84.25 204 SER A C 1
ATOM 1449 O O . SER A 1 204 ? 13.142 -13.796 4.896 1.00 84.25 204 SER A O 1
ATOM 1451 N N . VAL A 1 205 ? 10.997 -14.457 4.813 1.00 82.31 205 VAL A N 1
ATOM 1452 C CA . VAL A 1 205 ? 11.283 -15.882 5.044 1.00 82.31 205 VAL A CA 1
ATOM 1453 C C . VAL A 1 205 ? 11.843 -16.524 3.778 1.00 82.31 205 VAL A C 1
ATOM 1455 O O . VAL A 1 205 ? 12.878 -17.174 3.856 1.00 82.31 205 VAL A O 1
ATOM 1458 N N . GLN A 1 206 ? 11.222 -16.275 2.621 1.00 79.75 206 GLN A N 1
ATOM 1459 C CA . GLN A 1 206 ? 11.693 -16.796 1.331 1.00 79.75 206 GLN A CA 1
ATOM 1460 C C . GLN A 1 206 ? 13.136 -16.369 1.028 1.00 79.75 206 GLN A C 1
ATOM 1462 O O . GLN A 1 206 ? 13.968 -17.208 0.707 1.00 79.75 206 GLN A O 1
ATOM 1467 N N . ALA A 1 207 ? 13.472 -15.092 1.240 1.00 76.88 207 ALA A N 1
ATOM 1468 C CA . ALA A 1 207 ? 14.833 -14.598 1.028 1.00 76.88 207 ALA A CA 1
ATOM 1469 C C . ALA A 1 207 ? 15.882 -15.341 1.880 1.00 76.88 207 ALA A C 1
ATOM 1471 O O . ALA A 1 207 ? 16.972 -15.635 1.399 1.00 76.88 207 ALA A O 1
ATOM 1472 N N . LYS A 1 208 ? 15.545 -15.694 3.129 1.00 73.75 208 LYS A N 1
ATOM 1473 C CA . LYS A 1 208 ? 16.436 -16.475 4.002 1.00 73.75 208 LYS A CA 1
ATOM 1474 C C . LYS A 1 208 ? 16.589 -17.926 3.548 1.00 73.75 208 LYS A C 1
ATOM 1476 O O . LYS A 1 208 ? 17.652 -18.507 3.736 1.00 73.75 208 LYS A O 1
ATOM 1481 N N . GLU A 1 209 ? 15.535 -18.532 3.008 1.00 74.12 209 GLU A N 1
ATOM 1482 C CA . GLU A 1 209 ? 15.586 -19.909 2.501 1.00 74.12 209 GLU A CA 1
ATOM 1483 C C . GLU A 1 209 ? 16.472 -20.018 1.251 1.00 74.12 209 GLU A C 1
ATOM 1485 O O . GLU A 1 209 ? 17.232 -20.982 1.130 1.00 74.12 209 GLU A O 1
ATOM 1490 N N . ASP A 1 210 ? 16.430 -19.008 0.379 1.00 69.50 210 ASP A N 1
ATOM 1491 C CA . ASP A 1 210 ? 17.251 -18.942 -0.833 1.00 69.50 210 ASP A CA 1
ATOM 1492 C C . ASP A 1 210 ? 18.747 -18.756 -0.511 1.00 69.50 210 ASP A C 1
ATOM 1494 O O . ASP A 1 210 ? 19.583 -19.460 -1.080 1.00 69.50 210 ASP A O 1
ATOM 1498 N N . GLU A 1 211 ? 19.096 -17.891 0.455 1.00 66.69 211 GLU A N 1
ATOM 1499 C CA . GLU A 1 211 ? 20.485 -17.707 0.924 1.00 66.69 211 GLU A CA 1
ATOM 1500 C C . GLU A 1 211 ? 21.085 -19.015 1.474 1.00 66.69 211 GLU A C 1
ATOM 1502 O O . GLU A 1 211 ? 22.212 -19.391 1.146 1.00 66.69 211 GLU A O 1
ATOM 1507 N N . VAL A 1 212 ? 20.304 -19.772 2.254 1.00 66.19 212 VAL A N 1
ATOM 1508 C CA . VAL A 1 212 ? 20.739 -21.054 2.836 1.00 66.19 212 VAL A CA 1
ATOM 1509 C C . VAL A 1 212 ? 20.910 -22.151 1.774 1.00 66.19 212 VAL A C 1
ATOM 1511 O O . VAL A 1 212 ? 21.680 -23.093 1.980 1.00 66.19 212 VAL A O 1
ATOM 1514 N N . GLN A 1 213 ? 20.211 -22.068 0.637 1.00 59.31 213 GLN A N 1
ATOM 1515 C CA . GLN A 1 213 ? 20.387 -23.012 -0.471 1.00 59.31 213 GLN A CA 1
ATOM 1516 C C . GLN A 1 213 ? 21.611 -22.702 -1.334 1.00 59.31 213 GLN A C 1
ATOM 1518 O O . GLN A 1 213 ? 22.238 -23.643 -1.816 1.00 59.31 213 GLN A O 1
ATOM 1523 N N . THR A 1 214 ? 21.983 -21.432 -1.501 1.00 61.12 214 THR A N 1
ATOM 1524 C CA . THR A 1 214 ? 23.190 -21.048 -2.253 1.00 61.12 214 THR A CA 1
ATOM 1525 C C . THR A 1 214 ? 24.499 -21.340 -1.516 1.00 61.12 214 THR A C 1
ATOM 1527 O O . THR A 1 214 ? 25.535 -21.458 -2.164 1.00 61.12 214 THR A O 1
ATOM 1530 N N . ASP A 1 215 ? 24.446 -21.522 -0.193 1.00 53.75 215 ASP A N 1
ATOM 1531 C CA . ASP A 1 215 ? 25.601 -21.857 0.655 1.00 53.75 215 ASP A CA 1
ATOM 1532 C C . ASP A 1 215 ? 25.804 -23.372 0.867 1.00 53.75 215 ASP A C 1
ATOM 1534 O O . ASP A 1 215 ? 26.707 -23.788 1.601 1.00 53.75 215 ASP A O 1
ATOM 1538 N N . LYS A 1 216 ? 24.987 -24.230 0.235 1.00 44.56 216 LYS A N 1
ATOM 1539 C CA . LYS A 1 216 ? 25.253 -25.675 0.207 1.00 44.56 216 LYS A CA 1
ATOM 1540 C C . LYS A 1 216 ? 26.211 -26.007 -0.949 1.00 44.56 216 LYS A C 1
ATOM 1542 O O . LYS A 1 216 ? 25.873 -25.691 -2.087 1.00 44.56 216 LYS A O 1
ATOM 1547 N N . PRO A 1 217 ? 27.377 -26.620 -0.660 1.00 46.97 217 PRO A N 1
ATOM 1548 C CA . PRO A 1 217 ? 28.382 -26.971 -1.664 1.00 46.97 217 PRO A CA 1
ATOM 1549 C C . PRO A 1 217 ? 27.894 -28.024 -2.664 1.00 46.97 217 PRO A C 1
ATOM 1551 O O . PRO A 1 217 ? 27.020 -28.846 -2.293 1.00 46.97 217 PRO A O 1
#

pLDDT: mean 75.28, std 20.0, range [31.69, 94.44]

Sequence (217 aa):
MTPSPPNKSNQAQQQQQQESPLLLATSSNSTAAAGRTKSPAWTVADLFAEPPALGIFYHLCGTTYDLCTPVGTTIGAAIALPVFSKTRPFLQVAGTGGLIGGGLGLMLGAAAYTSVSQGFMPPKKGSLPWDEQGILERRDKIATNTMIRSLDAGTYIGILMGALAMGIAGGPAALSLRTGVLGVGQGLSLGATAGSLATIGYLSVQAKEDEVQTDKP